Protein AF-0000000072542450 (afdb_homodimer)

Structure (mmCIF, N/CA/C/O backbone):
data_AF-0000000072542450-model_v1
#
loop_
_entity.id
_entity.type
_entity.pdbx_description
1 polymer 'Adenine phosphoribosyltransferase'
#
loop_
_atom_site.group_PDB
_atom_site.id
_atom_site.type_symbol
_atom_site.label_atom_id
_atom_site.label_alt_id
_atom_site.label_comp_id
_atom_site.label_asym_id
_atom_site.label_entity_id
_atom_site.label_seq_id
_atom_site.pdbx_PDB_ins_code
_atom_site.Cartn_x
_atom_site.Cartn_y
_atom_site.Cartn_z
_atom_site.occupancy
_atom_site.B_iso_or_equiv
_atom_site.auth_seq_id
_atom_site.auth_comp_id
_atom_site.auth_asym_id
_atom_site.auth_atom_id
_atom_site.pdbx_PDB_model_num
ATOM 1 N N . MET A 1 1 ? 11.531 -0.223 -26.828 1 50.19 1 MET A N 1
ATOM 2 C CA . MET A 1 1 ? 12.586 -1.05 -26.25 1 50.19 1 MET A CA 1
ATOM 3 C C . MET A 1 1 ? 12.102 -2.48 -26.031 1 50.19 1 MET A C 1
ATOM 5 O O . MET A 1 1 ? 10.922 -2.707 -25.75 1 50.19 1 MET A O 1
ATOM 9 N N . SER A 1 2 ? 12.852 -3.342 -26.266 1 63.62 2 SER A N 1
ATOM 10 C CA . SER A 1 2 ? 12.461 -4.742 -26.141 1 63.62 2 SER A CA 1
ATOM 11 C C . SER A 1 2 ? 12.062 -5.082 -24.703 1 63.62 2 SER A C 1
ATOM 13 O O . SER A 1 2 ? 12.523 -4.441 -23.766 1 63.62 2 SER A O 1
ATOM 15 N N . GLY A 1 3 ? 11.031 -5.805 -24.469 1 73.12 3 GLY A N 1
ATOM 16 C CA . GLY A 1 3 ? 10.578 -6.289 -23.172 1 73.12 3 GLY A CA 1
ATOM 17 C C . GLY A 1 3 ? 11.719 -6.668 -22.25 1 73.12 3 GLY A C 1
ATOM 18 O O . GLY A 1 3 ? 11.695 -6.344 -21.062 1 73.12 3 GLY A O 1
ATOM 19 N N . ASN A 1 4 ? 12.688 -7.035 -22.859 1 84.69 4 ASN A N 1
ATOM 20 C CA . ASN A 1 4 ? 13.844 -7.492 -22.094 1 84.69 4 ASN A CA 1
ATOM 21 C C . ASN A 1 4 ? 14.672 -6.324 -21.578 1 84.69 4 ASN A C 1
ATOM 23 O O . ASN A 1 4 ? 15.164 -6.355 -20.453 1 84.69 4 ASN A O 1
ATOM 27 N N . LYS A 1 5 ? 14.875 -5.309 -22.422 1 93 5 LYS A N 1
ATOM 28 C CA . LYS A 1 5 ? 15.648 -4.145 -22.016 1 93 5 LYS A CA 1
ATOM 29 C C . LYS A 1 5 ? 14.953 -3.404 -20.875 1 93 5 LYS A C 1
ATOM 31 O O . LYS A 1 5 ? 15.602 -2.953 -19.922 1 93 5 LYS A O 1
ATOM 36 N N . ARG A 1 6 ? 13.711 -3.316 -20.969 1 95.62 6 ARG A N 1
ATOM 37 C CA . ARG A 1 6 ? 12.914 -2.662 -19.922 1 95.62 6 ARG A CA 1
ATOM 38 C C . ARG A 1 6 ? 13.008 -3.42 -18.609 1 95.62 6 ARG A C 1
ATOM 40 O O . ARG A 1 6 ? 13.148 -2.811 -17.547 1 95.62 6 ARG A O 1
ATOM 47 N N . LEU A 1 7 ? 12.977 -4.672 -18.719 1 96.69 7 LEU A N 1
ATOM 48 C CA . LEU A 1 7 ? 13.07 -5.516 -17.531 1 96.69 7 LEU A CA 1
ATOM 49 C C . LEU A 1 7 ? 14.438 -5.367 -16.875 1 96.69 7 LEU A C 1
ATOM 51 O O . LEU A 1 7 ? 14.531 -5.316 -15.641 1 96.69 7 LEU A O 1
ATOM 55 N N . GLU A 1 8 ? 15.445 -5.273 -17.656 1 96.56 8 GLU A N 1
ATOM 56 C CA . GLU A 1 8 ? 16.797 -5.105 -17.141 1 96.56 8 GLU A CA 1
ATOM 57 C C . GLU A 1 8 ? 16.969 -3.76 -16.438 1 96.56 8 GLU A C 1
ATOM 59 O O . GLU A 1 8 ? 17.688 -3.656 -15.445 1 96.56 8 GLU A O 1
ATOM 64 N N . GLU A 1 9 ? 16.359 -2.803 -16.984 1 96.25 9 GLU A N 1
ATOM 65 C CA . GLU A 1 9 ? 16.391 -1.485 -16.359 1 96.25 9 GLU A CA 1
ATOM 66 C C . GLU A 1 9 ? 15.766 -1.528 -14.969 1 96.25 9 GLU A C 1
ATOM 68 O O . GLU A 1 9 ? 16.344 -1.003 -14.016 1 96.25 9 GLU A O 1
ATOM 73 N N . VAL A 1 10 ? 14.648 -2.191 -14.844 1 98.06 10 VAL A N 1
ATOM 74 C CA . VAL A 1 10 ? 13.984 -2.332 -13.555 1 98.06 10 VAL A CA 1
ATOM 75 C C . VAL A 1 10 ? 14.867 -3.141 -12.609 1 98.06 10 VAL A C 1
ATOM 77 O O . VAL A 1 10 ? 15.078 -2.746 -11.453 1 98.06 10 VAL A O 1
ATOM 80 N N . LYS A 1 11 ? 15.391 -4.215 -13.133 1 98.12 11 LYS A N 1
ATOM 81 C CA . LYS A 1 11 ? 16.234 -5.105 -12.336 1 98.12 11 LYS A CA 1
ATOM 82 C C . LYS A 1 11 ? 17.453 -4.363 -11.789 1 98.12 11 LYS A C 1
ATOM 84 O O . LYS A 1 11 ? 17.875 -4.613 -10.664 1 98.12 11 LYS A O 1
ATOM 89 N N . SER A 1 12 ? 17.969 -3.43 -12.57 1 98.12 12 SER A N 1
ATOM 90 C CA . SER A 1 12 ? 19.172 -2.707 -12.188 1 98.12 12 SER A CA 1
ATOM 91 C C . SER A 1 12 ? 18.922 -1.769 -11.016 1 98.12 12 SER A C 1
ATOM 93 O O . SER A 1 12 ? 19.844 -1.339 -10.336 1 98.12 12 SER A O 1
ATOM 95 N N . LEU A 1 13 ? 17.688 -1.447 -10.773 1 98.06 13 LEU A N 1
ATOM 96 C CA . LEU A 1 13 ? 17.328 -0.534 -9.695 1 98.06 13 LEU A CA 1
ATOM 97 C C . LEU A 1 13 ? 17.062 -1.297 -8.398 1 98.06 13 LEU A C 1
ATOM 99 O O . LEU A 1 13 ? 17.047 -0.706 -7.32 1 98.06 13 LEU A O 1
ATOM 103 N N . VAL A 1 14 ? 16.812 -2.6 -8.5 1 98.25 14 VAL A N 1
ATOM 104 C CA . VAL A 1 14 ? 16.578 -3.42 -7.316 1 98.25 14 VAL A CA 1
ATOM 105 C C . VAL A 1 14 ? 17.875 -3.611 -6.551 1 98.25 14 VAL A C 1
ATOM 107 O O . VAL A 1 14 ? 18.859 -4.125 -7.102 1 98.25 14 VAL A O 1
ATOM 110 N N . SER A 1 15 ? 17.922 -3.201 -5.328 1 97.69 15 SER A N 1
ATOM 111 C CA . SER A 1 15 ? 19.156 -3.34 -4.562 1 97.69 15 SER A CA 1
ATOM 112 C C . SER A 1 15 ? 19.141 -4.621 -3.734 1 97.69 15 SER A C 1
A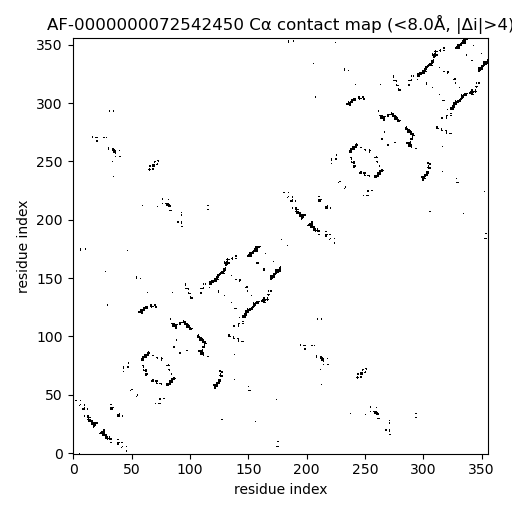TOM 114 O O . SER A 1 15 ? 18.078 -5.152 -3.408 1 97.69 15 SER A O 1
ATOM 116 N N . ALA A 1 16 ? 20.281 -5.098 -3.459 1 97.19 16 ALA A N 1
ATOM 117 C CA . ALA A 1 16 ? 20.453 -6.316 -2.676 1 97.19 16 ALA A CA 1
ATOM 118 C C . ALA A 1 16 ? 21.094 -6.016 -1.326 1 97.19 16 ALA A C 1
ATOM 120 O O . ALA A 1 16 ? 22.047 -5.223 -1.245 1 97.19 16 ALA A O 1
ATOM 121 N N . HIS A 1 17 ? 20.516 -6.57 -0.332 1 97.25 17 HIS A N 1
ATOM 122 C CA . HIS A 1 17 ? 21.016 -6.363 1.026 1 97.25 17 HIS A CA 1
ATOM 123 C C . HIS A 1 17 ? 21.219 -7.691 1.747 1 97.25 17 HIS A C 1
ATOM 125 O O . HIS A 1 17 ? 20.25 -8.375 2.078 1 97.25 17 HIS A O 1
ATOM 131 N N . PRO A 1 18 ? 22.406 -8.062 2.053 1 96.12 18 PRO A N 1
ATOM 132 C CA . PRO A 1 18 ? 22.656 -9.344 2.717 1 96.12 18 PRO A CA 1
ATOM 133 C C . PRO A 1 18 ? 22.188 -9.359 4.168 1 96.12 18 PRO A C 1
ATOM 135 O O . PRO A 1 18 ? 22.094 -8.305 4.801 1 96.12 18 PRO A O 1
ATOM 138 N N . ASP A 1 19 ? 21.859 -10.57 4.664 1 95.19 19 ASP A N 1
ATOM 139 C CA . ASP A 1 19 ? 21.562 -10.836 6.066 1 95.19 19 ASP A CA 1
ATOM 140 C C . ASP A 1 19 ? 20.375 -10.023 6.555 1 95.19 19 ASP A C 1
ATOM 142 O O . ASP A 1 19 ? 20.406 -9.469 7.656 1 95.19 19 ASP A O 1
ATOM 146 N N . PHE A 1 20 ? 19.375 -9.953 5.707 1 94.12 20 PHE A N 1
ATOM 147 C CA . PHE A 1 20 ? 18.125 -9.289 6.027 1 94.12 20 PHE A CA 1
ATOM 148 C C . PHE A 1 20 ? 16.938 -10.078 5.488 1 94.12 20 PHE A C 1
ATOM 150 O O . PHE A 1 20 ? 16.938 -10.508 4.332 1 94.12 20 PHE A O 1
ATOM 157 N N . PRO A 1 21 ? 15.977 -10.172 6.234 1 89.62 21 PRO A N 1
ATOM 158 C CA . PRO A 1 21 ? 15.789 -9.766 7.629 1 89.62 21 PRO A CA 1
ATOM 159 C C . PRO A 1 21 ? 16.547 -10.648 8.609 1 89.62 21 PRO A C 1
ATOM 161 O O . PRO A 1 21 ? 16.578 -10.367 9.812 1 89.62 21 PRO A O 1
ATOM 164 N N . LYS A 1 22 ? 17.094 -11.734 8.102 1 88.19 22 LYS A N 1
ATOM 165 C CA . LYS A 1 22 ? 17.891 -12.625 8.938 1 88.19 22 LYS A CA 1
ATOM 166 C C . LYS A 1 22 ? 19.203 -12.984 8.258 1 88.19 22 LYS A C 1
ATOM 168 O O . LYS A 1 22 ? 19.328 -12.844 7.035 1 88.19 22 LYS A O 1
ATOM 173 N N . LYS A 1 23 ? 20.109 -13.484 9.062 1 91.44 23 LYS A N 1
ATOM 174 C CA . LYS A 1 23 ? 21.422 -13.898 8.539 1 91.44 23 LYS A CA 1
ATOM 175 C C . LYS A 1 23 ? 21.266 -14.938 7.441 1 91.44 23 LYS A C 1
ATOM 177 O O . LYS A 1 23 ? 20.453 -15.867 7.562 1 91.44 23 LYS A O 1
ATOM 182 N N . GLY A 1 24 ? 21.984 -14.727 6.324 1 89.62 24 GLY A N 1
ATOM 183 C CA . GLY A 1 24 ? 21.984 -15.711 5.254 1 89.62 24 GLY A CA 1
ATOM 184 C C . GLY A 1 24 ? 21.047 -15.367 4.121 1 89.62 24 GLY A C 1
ATOM 185 O O . GLY A 1 24 ? 21.109 -15.953 3.041 1 89.62 24 GLY A O 1
ATOM 186 N N . VAL A 1 25 ? 20.125 -14.438 4.352 1 88.31 25 VAL A N 1
ATOM 187 C CA . VAL A 1 25 ? 19.156 -14.07 3.332 1 88.31 25 VAL A CA 1
ATOM 188 C C . VAL A 1 25 ? 19.641 -12.836 2.572 1 88.31 25 VAL A C 1
ATOM 190 O O . VAL A 1 25 ? 20.109 -11.875 3.178 1 88.31 25 VAL A O 1
ATOM 193 N N . LEU A 1 26 ? 19.641 -12.93 1.242 1 94.5 26 LEU A N 1
ATOM 194 C CA . LEU A 1 26 ? 19.906 -11.758 0.415 1 94.5 26 LEU A CA 1
ATOM 195 C C . LEU A 1 26 ? 18.609 -11.055 0.04 1 94.5 26 LEU A C 1
ATOM 197 O O . LEU A 1 26 ? 17.922 -11.469 -0.89 1 94.5 26 LEU A O 1
ATOM 201 N N . PHE A 1 27 ? 18.344 -9.984 0.708 1 95.44 27 PHE A N 1
ATOM 202 C CA . PHE A 1 27 ? 17.109 -9.242 0.546 1 95.44 27 PHE A CA 1
ATOM 203 C C . PHE A 1 27 ? 17.125 -8.414 -0.734 1 95.44 27 PHE A C 1
ATOM 205 O O . PHE A 1 27 ? 18.109 -7.723 -1.013 1 95.44 27 PHE A O 1
ATOM 212 N N . ARG A 1 28 ? 16.094 -8.547 -1.486 1 97.25 28 ARG A N 1
ATOM 213 C CA . ARG A 1 28 ? 15.922 -7.715 -2.676 1 97.25 28 ARG A CA 1
ATOM 214 C C . ARG A 1 28 ? 14.961 -6.559 -2.402 1 97.25 28 ARG A C 1
ATOM 216 O O . ARG A 1 28 ? 13.773 -6.773 -2.152 1 97.25 28 ARG A O 1
ATOM 223 N N . ASN A 1 29 ? 15.5 -5.445 -2.488 1 97.38 29 ASN A N 1
ATOM 224 C CA . ASN A 1 29 ? 14.766 -4.23 -2.148 1 97.38 29 ASN A CA 1
ATOM 225 C C . ASN A 1 29 ? 14.18 -3.564 -3.389 1 97.38 29 ASN A C 1
ATOM 227 O O . ASN A 1 29 ? 14.914 -3.084 -4.25 1 97.38 29 ASN A O 1
ATOM 231 N N . ILE A 1 30 ? 12.906 -3.416 -3.41 1 98 30 ILE A N 1
ATOM 232 C CA . ILE A 1 30 ? 12.203 -2.926 -4.59 1 98 30 ILE A CA 1
ATOM 233 C C . ILE A 1 30 ? 12.047 -1.409 -4.512 1 98 30 ILE A C 1
ATOM 235 O O . ILE A 1 30 ? 11.719 -0.759 -5.504 1 98 30 ILE A O 1
ATOM 239 N N . PHE A 1 31 ? 12.305 -0.746 -3.41 1 98.06 31 PHE A N 1
ATOM 240 C CA . PHE A 1 31 ? 11.914 0.634 -3.152 1 98.06 31 PHE A CA 1
ATOM 241 C C . PHE A 1 31 ? 12.703 1.596 -4.027 1 98.06 31 PHE A C 1
ATOM 243 O O . PHE A 1 31 ? 12.164 2.594 -4.512 1 98.06 31 PHE A O 1
ATOM 250 N N . PRO A 1 32 ? 13.977 1.261 -4.355 1 98.12 32 PRO A N 1
ATOM 251 C CA . PRO A 1 32 ? 14.672 2.156 -5.285 1 98.12 32 PRO A CA 1
ATOM 252 C C . PRO A 1 32 ? 13.953 2.27 -6.633 1 98.12 32 PRO A C 1
ATOM 254 O O . PRO A 1 32 ? 14 3.322 -7.27 1 98.12 32 PRO A O 1
ATOM 257 N N . VAL A 1 33 ? 13.281 1.264 -7.066 1 98.38 33 VAL A N 1
ATOM 258 C CA . VAL A 1 33 ? 12.516 1.302 -8.312 1 98.38 33 VAL A CA 1
ATOM 259 C C . VAL A 1 33 ? 11.406 2.342 -8.203 1 98.38 33 VAL A C 1
ATOM 261 O O . VAL A 1 33 ? 11.18 3.117 -9.133 1 98.38 33 VAL A O 1
ATOM 264 N N . LEU A 1 34 ? 10.727 2.408 -7.043 1 98.25 34 LEU A N 1
ATOM 265 C CA . LEU A 1 34 ? 9.594 3.309 -6.844 1 98.25 34 LEU A CA 1
ATOM 266 C C . LEU A 1 34 ? 10.07 4.754 -6.711 1 98.25 34 LEU A C 1
ATOM 268 O O . LEU A 1 34 ? 9.312 5.688 -6.988 1 98.25 34 LEU A O 1
ATOM 272 N N . ARG A 1 35 ? 11.328 4.902 -6.336 1 97.81 35 ARG A N 1
ATOM 273 C CA . ARG A 1 35 ? 11.891 6.242 -6.195 1 97.81 35 ARG A CA 1
ATOM 274 C C . ARG A 1 35 ? 12.266 6.824 -7.551 1 97.81 35 ARG A C 1
ATOM 276 O O . ARG A 1 35 ? 12.328 8.039 -7.719 1 97.81 35 ARG A O 1
ATOM 283 N N . ASP A 1 36 ? 12.539 5.91 -8.469 1 97.62 36 ASP A N 1
ATOM 284 C CA . ASP A 1 36 ? 12.922 6.301 -9.82 1 97.62 36 ASP A CA 1
ATOM 285 C C . ASP A 1 36 ? 11.695 6.465 -10.711 1 97.62 36 ASP A C 1
ATOM 287 O O . ASP A 1 36 ? 10.977 5.496 -10.969 1 97.62 36 ASP A O 1
ATOM 291 N N . VAL A 1 37 ? 11.516 7.66 -11.219 1 96.81 37 VAL A N 1
ATOM 292 C CA . VAL A 1 37 ? 10.312 7.996 -11.969 1 96.81 37 VAL A CA 1
ATOM 293 C C . VAL A 1 37 ? 10.18 7.066 -13.18 1 96.81 37 VAL A C 1
ATOM 295 O O . VAL A 1 37 ? 9.125 6.457 -13.383 1 96.81 37 VAL A O 1
ATOM 298 N N . HIS A 1 38 ? 11.18 6.93 -13.891 1 97.38 38 HIS A N 1
ATOM 299 C CA . HIS A 1 38 ? 11.148 6.117 -15.102 1 97.38 38 HIS A CA 1
ATOM 300 C C . HIS A 1 38 ? 11.047 4.633 -14.766 1 97.38 38 HIS A C 1
ATOM 302 O O . HIS A 1 38 ? 10.273 3.9 -15.383 1 97.38 38 HIS A O 1
ATOM 308 N N . GLY A 1 39 ? 11.844 4.172 -13.836 1 97.88 39 GLY A N 1
ATOM 309 C CA . GLY A 1 39 ? 11.805 2.781 -13.414 1 97.88 39 GLY A CA 1
ATOM 310 C C . GLY A 1 39 ? 10.438 2.35 -12.914 1 97.88 39 GLY A C 1
ATOM 311 O O . GLY A 1 39 ? 9.961 1.261 -13.242 1 97.88 39 GLY A O 1
ATOM 312 N N . PHE A 1 40 ? 9.867 3.24 -12.188 1 97.69 40 PHE A N 1
ATOM 313 C CA . PHE A 1 40 ? 8.547 2.957 -11.625 1 97.69 40 PHE A CA 1
ATOM 314 C C . PHE A 1 40 ? 7.504 2.83 -12.734 1 97.69 40 PHE A C 1
ATOM 316 O O . PHE A 1 40 ? 6.727 1.872 -12.75 1 97.69 40 PHE A O 1
ATOM 323 N N . LYS A 1 41 ? 7.504 3.748 -13.609 1 97.62 41 LYS A N 1
ATOM 324 C CA . LYS A 1 41 ? 6.59 3.703 -14.75 1 97.62 41 LYS A CA 1
ATOM 325 C C . LYS A 1 41 ? 6.805 2.439 -15.578 1 97.62 41 LYS A C 1
ATOM 327 O O . LYS A 1 41 ? 5.844 1.774 -15.961 1 97.62 41 LYS A O 1
ATOM 332 N N . THR A 1 42 ? 8.047 2.113 -15.812 1 98.19 42 THR A N 1
ATOM 333 C CA . THR A 1 42 ? 8.391 0.932 -16.594 1 98.19 42 THR A CA 1
ATOM 334 C C . THR A 1 42 ? 7.883 -0.336 -15.922 1 98.19 42 THR A C 1
ATOM 336 O O . THR A 1 42 ? 7.312 -1.212 -16.578 1 98.19 42 THR A O 1
ATOM 339 N N . LEU A 1 43 ? 8.062 -0.399 -14.656 1 98.06 43 LEU A N 1
ATOM 340 C CA . LEU A 1 43 ? 7.598 -1.553 -13.898 1 98.06 43 LEU A CA 1
ATOM 341 C C . LEU A 1 43 ? 6.086 -1.715 -14.023 1 98.06 43 LEU A C 1
ATOM 343 O O . LEU A 1 43 ? 5.598 -2.803 -14.344 1 98.06 43 LEU A O 1
ATOM 347 N N . CYS A 1 44 ? 5.344 -0.687 -13.812 1 97.81 44 CYS A N 1
ATOM 348 C CA . CYS A 1 44 ? 3.889 -0.726 -13.906 1 97.81 44 CYS A CA 1
ATOM 349 C C . CYS A 1 44 ? 3.447 -1.142 -15.305 1 97.81 44 CYS A C 1
ATOM 351 O O . CYS A 1 44 ? 2.533 -1.953 -15.461 1 97.81 44 CYS A O 1
ATOM 353 N N . ASP A 1 45 ? 4.117 -0.576 -16.297 1 97.81 45 ASP A N 1
ATOM 354 C CA . ASP A 1 45 ? 3.787 -0.913 -17.672 1 97.81 45 ASP A CA 1
ATOM 355 C C . ASP A 1 45 ? 3.982 -2.404 -17.938 1 97.81 45 ASP A C 1
ATOM 357 O O . ASP A 1 45 ? 3.139 -3.045 -18.578 1 97.81 45 ASP A O 1
ATOM 361 N N . LEU A 1 46 ? 5.059 -2.92 -17.469 1 98.25 46 LEU A N 1
ATOM 362 C CA . LEU A 1 46 ? 5.359 -4.332 -17.672 1 98.25 46 LEU A CA 1
ATOM 363 C C . LEU A 1 46 ? 4.305 -5.215 -17.016 1 98.25 46 LEU A C 1
ATOM 365 O O . LEU A 1 46 ? 3.889 -6.227 -17.594 1 98.25 46 LEU A O 1
ATOM 369 N N . ILE A 1 47 ? 3.855 -4.852 -15.828 1 98.44 47 ILE A N 1
ATOM 370 C CA . ILE A 1 47 ? 2.842 -5.621 -15.109 1 98.44 47 ILE A CA 1
ATOM 371 C C . ILE A 1 47 ? 1.525 -5.586 -15.883 1 98.44 47 ILE A C 1
ATOM 373 O O . ILE A 1 47 ? 0.916 -6.629 -16.125 1 98.44 47 ILE A O 1
ATOM 377 N N . VAL A 1 48 ? 1.144 -4.426 -16.297 1 98.31 48 VAL A N 1
ATOM 378 C CA . VAL A 1 48 ? -0.123 -4.242 -17 1 98.31 48 VAL A CA 1
ATOM 379 C C . VAL A 1 48 ? -0.102 -5.008 -18.328 1 98.31 48 VAL A C 1
ATOM 381 O O . VAL A 1 48 ? -1.073 -5.684 -18.672 1 98.31 48 VAL A O 1
ATOM 384 N N . GLU A 1 49 ? 0.997 -4.879 -19.031 1 98.25 49 GLU A N 1
ATOM 385 C CA . GLU A 1 49 ? 1.143 -5.594 -20.297 1 98.25 49 GLU A CA 1
ATOM 386 C C . GLU A 1 49 ? 1.006 -7.102 -20.109 1 98.25 49 GLU A C 1
ATOM 388 O O . GLU A 1 49 ? 0.32 -7.773 -20.875 1 98.25 49 GLU A O 1
ATOM 393 N N . HIS A 1 50 ? 1.606 -7.566 -19.078 1 98.19 50 HIS A N 1
ATOM 394 C CA . HIS A 1 50 ? 1.519 -8.992 -18.797 1 98.19 50 HIS A CA 1
ATOM 395 C C . HIS A 1 50 ? 0.08 -9.414 -18.5 1 98.19 50 HIS A C 1
ATOM 397 O O . HIS A 1 50 ? -0.413 -10.391 -19.062 1 98.19 50 HIS A O 1
ATOM 403 N N . ILE A 1 51 ? -0.574 -8.688 -17.672 1 98.44 51 ILE A N 1
ATOM 404 C CA . ILE A 1 51 ? -1.926 -9.031 -17.234 1 98.44 51 ILE A CA 1
ATOM 405 C C . ILE A 1 51 ? -2.873 -8.977 -18.438 1 98.44 51 ILE A C 1
ATOM 407 O O . ILE A 1 51 ? -3.682 -9.883 -18.641 1 98.44 51 ILE A O 1
ATOM 411 N N . LYS A 1 52 ? -2.766 -7.965 -19.219 1 98.38 52 LYS A N 1
ATOM 412 C CA . LYS A 1 52 ? -3.629 -7.82 -20.391 1 98.38 52 LYS A CA 1
ATOM 413 C C . LYS A 1 52 ? -3.445 -8.992 -21.359 1 98.38 52 LYS A C 1
ATOM 415 O O . LYS A 1 52 ? -4.398 -9.406 -22.016 1 98.38 52 LYS A O 1
ATOM 420 N N . SER A 1 53 ? -2.262 -9.523 -21.391 1 98.19 53 SER A N 1
ATOM 421 C CA . SER A 1 53 ? -1.957 -10.609 -22.328 1 98.19 53 SER A CA 1
ATOM 422 C C . SER A 1 53 ? -2.385 -11.961 -21.75 1 98.19 53 SER A C 1
ATOM 424 O O . SER A 1 53 ? -2.822 -12.844 -22.5 1 98.19 53 SER A O 1
ATOM 426 N N . THR A 1 54 ? -2.332 -12.125 -20.453 1 98.19 54 THR A N 1
ATOM 427 C CA . THR A 1 54 ? -2.479 -13.461 -19.875 1 98.19 54 THR A CA 1
ATOM 428 C C . THR A 1 54 ? -3.822 -13.594 -19.172 1 98.19 54 THR A C 1
ATOM 430 O O . THR A 1 54 ? -4.344 -14.703 -19.031 1 98.19 54 THR A O 1
ATOM 433 N N . SER A 1 55 ? -4.32 -12.484 -18.641 1 98 55 SER A N 1
ATOM 434 C CA . SER A 1 55 ? -5.566 -12.477 -17.875 1 98 55 SER A CA 1
ATOM 435 C C . SER A 1 55 ? -6.422 -11.266 -18.234 1 98 55 SER A C 1
ATOM 437 O O . SER A 1 55 ? -6.812 -10.492 -17.359 1 98 55 SER A O 1
ATOM 439 N N . PRO A 1 56 ? -6.82 -11.195 -19.469 1 97.31 56 PRO A N 1
ATOM 440 C CA . PRO A 1 56 ? -7.535 -10 -19.922 1 97.31 56 PRO A CA 1
ATOM 441 C C . PRO A 1 56 ? -8.914 -9.852 -19.281 1 97.31 56 PRO A C 1
ATOM 443 O O . PRO A 1 56 ? -9.484 -8.758 -19.266 1 97.31 56 PRO A O 1
ATOM 446 N N . ASP A 1 57 ? -9.406 -10.914 -18.719 1 98 57 ASP A N 1
ATOM 447 C CA . ASP A 1 57 ? -10.766 -10.891 -18.188 1 98 57 ASP A CA 1
ATOM 448 C C . ASP A 1 57 ? -10.773 -10.664 -16.688 1 98 57 ASP A C 1
ATOM 450 O O . ASP A 1 57 ? -11.805 -10.828 -16.031 1 98 57 ASP A O 1
ATOM 454 N N . VAL A 1 58 ? -9.641 -10.344 -16.141 1 98.75 58 VAL A N 1
ATOM 455 C CA . VAL A 1 58 ? -9.555 -10.109 -14.695 1 98.75 58 VAL A CA 1
ATOM 456 C C . VAL A 1 58 ? -10.547 -9.016 -14.289 1 98.75 58 VAL A C 1
ATOM 458 O O . VAL A 1 58 ? -10.711 -8.031 -15.008 1 98.75 58 VAL A O 1
ATOM 461 N N . GLU A 1 59 ? -11.164 -9.211 -13.109 1 98.81 59 GLU A N 1
ATOM 462 C CA . GLU A 1 59 ? -12.227 -8.297 -12.688 1 98.81 59 GLU A CA 1
ATOM 463 C C . GLU A 1 59 ? -11.852 -7.562 -11.406 1 98.81 59 GLU A C 1
ATOM 465 O O . GLU A 1 59 ? -12.461 -6.543 -11.07 1 98.81 59 GLU A O 1
ATOM 470 N N . LEU A 1 60 ? -10.906 -8.117 -10.688 1 98.81 60 LEU A N 1
ATOM 471 C CA . LEU A 1 60 ? -10.516 -7.547 -9.398 1 98.81 60 LEU A CA 1
ATOM 472 C C . LEU A 1 60 ? -9.062 -7.867 -9.078 1 98.81 60 LEU A C 1
ATOM 474 O O . LEU A 1 60 ? -8.609 -9 -9.281 1 98.81 60 LEU A O 1
ATOM 478 N N . ILE A 1 61 ? -8.344 -6.918 -8.648 1 98.94 61 ILE A N 1
ATOM 479 C CA . ILE A 1 61 ? -7 -7.133 -8.109 1 98.94 61 ILE A CA 1
ATOM 480 C C . ILE A 1 61 ? -7.074 -7.289 -6.594 1 98.94 61 ILE A C 1
ATOM 482 O O . ILE A 1 61 ? -7.707 -6.484 -5.91 1 98.94 61 ILE A O 1
ATOM 486 N N . VAL A 1 62 ? -6.523 -8.32 -6.09 1 98.88 62 VAL A N 1
ATOM 487 C CA . VAL A 1 62 ? -6.355 -8.508 -4.652 1 98.88 62 VAL A CA 1
ATOM 488 C C . VAL A 1 62 ? -4.879 -8.359 -4.281 1 98.88 62 VAL A C 1
ATOM 490 O O . VAL A 1 62 ? -4.016 -9 -4.879 1 98.88 62 VAL A O 1
ATOM 493 N N . GLY A 1 63 ? -4.602 -7.48 -3.357 1 98.75 63 GLY A N 1
ATOM 494 C CA . GLY A 1 63 ? -3.229 -7.23 -2.947 1 98.75 63 GLY A CA 1
ATOM 495 C C . GLY A 1 63 ? -2.961 -7.617 -1.504 1 98.75 63 GLY A C 1
ATOM 496 O O . GLY A 1 63 ? -3.809 -7.414 -0.633 1 98.75 63 GLY A O 1
ATOM 497 N N . LEU A 1 64 ? -1.777 -8.078 -1.246 1 97.94 64 LEU A N 1
ATOM 498 C CA . LEU A 1 64 ? -1.433 -8.555 0.089 1 97.94 64 LEU A CA 1
ATOM 499 C C . LEU A 1 64 ? -0.781 -7.449 0.911 1 97.94 64 LEU A C 1
ATOM 501 O O . LEU A 1 64 ? 0.067 -6.711 0.404 1 97.94 64 LEU A O 1
ATOM 505 N N . ASP A 1 65 ? -1.116 -7.355 2.176 1 96.75 65 ASP A N 1
ATOM 506 C CA . ASP A 1 65 ? -0.546 -6.449 3.17 1 96.75 65 ASP A CA 1
ATOM 507 C C . ASP A 1 65 ? 0.897 -6.828 3.492 1 96.75 65 ASP A C 1
ATOM 509 O O . ASP A 1 65 ? 1.169 -7.949 3.92 1 96.75 65 ASP A O 1
ATOM 513 N N . SER A 1 66 ? 1.818 -5.832 3.234 1 96.62 66 SER A N 1
ATOM 514 C CA . SER A 1 66 ? 1.561 -4.438 2.896 1 96.62 66 SER A CA 1
ATOM 515 C C . SER A 1 66 ? 2.104 -4.094 1.515 1 96.62 66 SER A C 1
ATOM 517 O O . SER A 1 66 ? 1.609 -3.174 0.858 1 96.62 66 SER A O 1
ATOM 519 N N . ARG A 1 67 ? 3.121 -4.965 1.082 1 97.94 67 ARG A N 1
ATOM 520 C CA . ARG A 1 67 ? 3.854 -4.48 -0.084 1 97.94 67 ARG A CA 1
ATOM 521 C C . ARG A 1 67 ? 3.084 -4.762 -1.37 1 97.94 67 ARG A C 1
ATOM 523 O O . ARG A 1 67 ? 3.365 -4.168 -2.412 1 97.94 67 ARG A O 1
ATOM 530 N N . GLY A 1 68 ? 2.105 -5.59 -1.254 1 98.31 68 GLY A N 1
ATOM 531 C CA . GLY A 1 68 ? 1.175 -5.711 -2.365 1 98.31 68 GLY A CA 1
ATOM 532 C C . GLY A 1 68 ? 0.418 -4.43 -2.652 1 98.31 68 GLY A C 1
ATOM 533 O O . GLY A 1 68 ? -0.11 -4.246 -3.752 1 98.31 68 GLY A O 1
ATOM 534 N N . PHE A 1 69 ? 0.343 -3.564 -1.63 1 98.62 69 PHE A N 1
ATOM 535 C CA . PHE A 1 69 ? -0.375 -2.303 -1.762 1 98.62 69 PHE A CA 1
ATOM 536 C C . PHE A 1 69 ? 0.408 -1.322 -2.627 1 98.62 69 PHE A C 1
ATOM 538 O O . PHE A 1 69 ? -0.147 -0.335 -3.113 1 98.62 69 PHE A O 1
ATOM 545 N N . LEU A 1 70 ? 1.657 -1.614 -2.82 1 98.44 70 LEU A N 1
ATOM 546 C CA . LEU A 1 70 ? 2.502 -0.724 -3.607 1 98.44 70 LEU A CA 1
ATOM 547 C C . LEU A 1 70 ? 2.117 -0.771 -5.082 1 98.44 70 LEU A C 1
ATOM 549 O O . LEU A 1 70 ? 2.33 0.198 -5.816 1 98.44 70 LEU A O 1
ATOM 553 N N . PHE A 1 71 ? 1.488 -1.943 -5.465 1 97.56 71 PHE A N 1
ATOM 554 C CA . PHE A 1 71 ? 1.251 -2.188 -6.883 1 97.56 71 PHE A CA 1
ATOM 555 C C . PHE A 1 71 ? -0.226 -2.453 -7.148 1 97.56 71 PHE A C 1
ATOM 557 O O . PHE A 1 71 ? -0.76 -2.051 -8.18 1 97.56 71 PHE A O 1
ATOM 564 N N . GLY A 1 72 ? -0.862 -3.037 -6.23 1 98.38 72 GLY A N 1
ATOM 565 C CA . GLY A 1 72 ? -2.232 -3.486 -6.418 1 98.38 72 GLY A CA 1
ATOM 566 C C . GLY A 1 72 ? -3.168 -2.381 -6.867 1 98.38 72 GLY A C 1
ATOM 567 O O . GLY A 1 72 ? -3.773 -2.469 -7.938 1 98.38 72 GLY A O 1
ATOM 568 N N . PRO A 1 73 ? -3.188 -1.334 -6.105 1 98.44 73 PRO A N 1
ATOM 569 C CA . PRO A 1 73 ? -4.109 -0.249 -6.449 1 98.44 73 PRO A CA 1
ATOM 570 C C . PRO A 1 73 ? -3.779 0.4 -7.793 1 98.44 73 PRO A C 1
ATOM 572 O O . PRO A 1 73 ? -4.68 0.658 -8.594 1 98.44 73 PRO A O 1
ATOM 575 N N . ILE A 1 74 ? -2.539 0.638 -8.109 1 97.75 74 ILE A N 1
ATOM 576 C CA . ILE A 1 74 ? -2.154 1.301 -9.352 1 97.75 74 ILE A CA 1
ATOM 577 C C . ILE A 1 74 ? -2.516 0.416 -10.539 1 97.75 74 ILE A C 1
ATOM 579 O O . ILE A 1 74 ? -3.09 0.891 -11.523 1 97.75 74 ILE A O 1
ATOM 583 N N . ILE A 1 75 ? -2.244 -0.868 -10.406 1 98.31 75 ILE A N 1
ATOM 584 C CA . ILE A 1 75 ? -2.539 -1.796 -11.492 1 98.31 75 ILE A CA 1
ATOM 585 C C . ILE A 1 75 ? -4.051 -1.881 -11.703 1 98.31 75 ILE A C 1
ATOM 587 O O . ILE A 1 75 ? -4.523 -1.894 -12.844 1 98.31 75 ILE A O 1
ATOM 591 N N . ALA A 1 76 ? -4.801 -1.935 -10.602 1 98.56 76 ALA A N 1
ATOM 592 C CA . ALA A 1 76 ? -6.258 -1.946 -10.688 1 98.56 76 ALA A CA 1
ATOM 593 C C . ALA A 1 76 ? -6.77 -0.736 -11.469 1 98.56 76 ALA A C 1
ATOM 595 O O . ALA A 1 76 ? -7.598 -0.875 -12.367 1 98.56 76 ALA A O 1
ATOM 596 N N . GLN A 1 77 ? -6.215 0.394 -11.164 1 96.94 77 GLN A N 1
ATOM 597 C CA . GLN A 1 77 ? -6.637 1.631 -11.82 1 96.94 77 GLN A CA 1
ATOM 598 C C . GLN A 1 77 ? -6.273 1.625 -13.297 1 96.94 77 GLN A C 1
ATOM 600 O O . GLN A 1 77 ? -7.082 2.018 -14.141 1 96.94 77 GLN A O 1
ATOM 605 N N . LEU A 1 78 ? -5.105 1.196 -13.609 1 96.81 78 LEU A N 1
ATOM 606 C CA . LEU A 1 78 ? -4.629 1.193 -14.984 1 96.81 78 LEU A CA 1
ATOM 607 C C . LEU A 1 78 ? -5.434 0.218 -15.836 1 96.81 78 LEU A C 1
ATOM 609 O O . LEU A 1 78 ? -5.602 0.431 -17.047 1 96.81 78 LEU A O 1
ATOM 613 N N . LEU A 1 79 ? -5.98 -0.806 -15.156 1 98 79 LEU A N 1
ATOM 614 C CA . LEU A 1 79 ? -6.777 -1.808 -15.852 1 98 79 LEU A CA 1
ATOM 615 C C . LEU A 1 79 ? -8.258 -1.433 -15.844 1 98 79 LEU A C 1
ATOM 617 O O . LEU A 1 79 ? -9.07 -2.072 -16.516 1 98 79 LEU A O 1
ATOM 621 N N . GLY A 1 80 ? -8.578 -0.4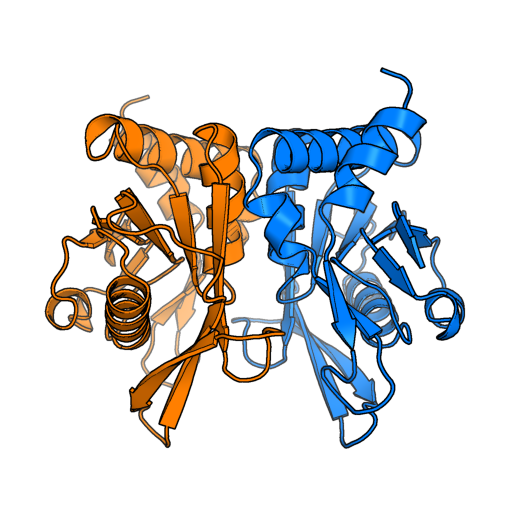4 -15.023 1 97.31 80 GLY A N 1
ATOM 622 C CA . GLY A 1 80 ? -9.969 -0.022 -14.93 1 97.31 80 GLY A CA 1
ATOM 623 C C . GLY A 1 80 ? -10.836 -0.993 -14.141 1 97.31 80 GLY A C 1
ATOM 624 O O . GLY A 1 80 ? -11.992 -1.232 -14.5 1 97.31 80 GLY A O 1
ATOM 625 N N . ILE A 1 81 ? -10.312 -1.613 -13.156 1 98.44 81 ILE A N 1
ATOM 626 C CA . ILE A 1 81 ? -11.062 -2.543 -12.32 1 98.44 81 ILE A CA 1
ATOM 627 C C . ILE A 1 81 ? -10.82 -2.215 -10.844 1 98.44 81 ILE A C 1
ATOM 629 O O . ILE A 1 81 ? -10.078 -1.285 -10.523 1 98.44 81 ILE A O 1
ATOM 633 N N . GLY A 1 82 ? -11.453 -2.947 -9.883 1 98.31 82 GLY A N 1
ATOM 634 C CA . GLY A 1 82 ? -11.391 -2.643 -8.461 1 98.31 82 GLY A CA 1
ATOM 635 C C . GLY A 1 82 ? -10.219 -3.309 -7.766 1 98.31 82 GLY A C 1
ATOM 636 O O . GLY A 1 82 ? -9.516 -4.125 -8.367 1 98.31 82 GLY A O 1
ATOM 637 N N . PHE A 1 83 ? -10.047 -2.902 -6.586 1 98.75 83 PHE A N 1
ATOM 638 C CA . PHE A 1 83 ? -8.992 -3.43 -5.727 1 98.75 83 PHE A CA 1
ATOM 639 C C . PHE A 1 83 ? -9.555 -3.842 -4.371 1 98.75 83 PHE A C 1
ATOM 641 O O . PHE A 1 83 ? -10.43 -3.166 -3.826 1 98.75 83 PHE A O 1
ATOM 648 N N . ALA A 1 84 ? -9.094 -4.969 -3.861 1 98.75 84 ALA A N 1
ATOM 649 C CA . ALA A 1 84 ? -9.414 -5.406 -2.506 1 98.75 84 ALA A CA 1
ATOM 650 C C . ALA A 1 84 ? -8.172 -5.895 -1.774 1 98.75 84 ALA A C 1
ATOM 652 O O . ALA A 1 84 ? -7.324 -6.578 -2.359 1 98.75 84 ALA A O 1
ATOM 653 N N . PRO A 1 85 ? -8.078 -5.566 -0.54 1 98.75 85 PRO A N 1
ATOM 654 C CA . PRO A 1 85 ? -6.902 -5.977 0.226 1 98.75 85 PRO A CA 1
ATOM 655 C C . PRO A 1 85 ? -7.113 -7.281 0.987 1 98.75 85 PRO A C 1
ATOM 657 O O . PRO A 1 85 ? -8.234 -7.582 1.407 1 98.75 85 PRO A O 1
ATOM 660 N N . VAL A 1 86 ? -6.086 -8.039 1.069 1 98.5 86 VAL A N 1
ATOM 661 C CA . VAL A 1 86 ? -5.891 -9.023 2.121 1 98.5 86 VAL A CA 1
ATOM 662 C C . VAL A 1 86 ? -4.996 -8.453 3.215 1 98.5 86 VAL A C 1
ATOM 664 O O . VAL A 1 86 ? -3.914 -7.93 2.932 1 98.5 86 VAL A O 1
ATOM 667 N N . ARG A 1 87 ? -5.504 -8.484 4.414 1 98.19 87 ARG A N 1
ATOM 668 C CA . ARG A 1 87 ? -4.719 -7.875 5.484 1 98.19 87 ARG A CA 1
ATOM 669 C C . ARG A 1 87 ? -4.535 -8.844 6.648 1 98.19 87 ARG A C 1
ATOM 671 O O . ARG A 1 87 ? -5.211 -9.875 6.719 1 98.19 87 ARG A O 1
ATOM 678 N N . LYS A 1 88 ? -3.598 -8.477 7.488 1 95.62 88 LYS A N 1
ATOM 679 C CA . LYS A 1 88 ? -3.387 -9.266 8.703 1 95.62 88 LYS A CA 1
ATOM 680 C C . LYS A 1 88 ? -4.617 -9.219 9.602 1 95.62 88 LYS A C 1
ATOM 682 O O . LYS A 1 88 ? -5.422 -8.289 9.523 1 95.62 88 LYS A O 1
ATOM 687 N N . SER A 1 89 ? -4.652 -10.234 10.422 1 94.81 89 SER A N 1
ATOM 688 C CA . SER A 1 89 ? -5.809 -10.367 11.297 1 94.81 89 SER A CA 1
ATOM 689 C C . SER A 1 89 ? -5.988 -9.133 12.172 1 94.81 89 SER A C 1
ATOM 691 O O . SER A 1 89 ? -5.012 -8.586 12.688 1 94.81 89 SER A O 1
ATOM 693 N N . GLY A 1 90 ? -7.258 -8.703 12.25 1 94.56 90 GLY A N 1
ATOM 694 C CA . GLY A 1 90 ? -7.594 -7.605 13.148 1 94.56 90 GLY A CA 1
ATOM 695 C C . GLY A 1 90 ? -7.488 -6.246 12.484 1 94.56 90 GLY A C 1
ATOM 696 O O . GLY A 1 90 ? -7.77 -5.223 13.117 1 94.56 90 GLY A O 1
ATOM 697 N N . LYS A 1 91 ? -7.18 -6.223 11.195 1 96.06 91 LYS A N 1
ATOM 698 C CA . LYS A 1 91 ? -6.957 -4.945 10.523 1 96.06 91 LYS A CA 1
ATOM 699 C C . LYS A 1 91 ? -8.133 -4.586 9.617 1 96.06 91 LYS A C 1
ATOM 701 O O . LYS A 1 91 ? -8.141 -3.52 9 1 96.06 91 LYS A O 1
ATOM 706 N N . LEU A 1 92 ? -9.102 -5.418 9.539 1 97.56 92 LEU A N 1
ATOM 707 C CA . LEU A 1 92 ? -10.289 -5.168 8.727 1 97.56 92 LEU A CA 1
ATOM 708 C C . LEU A 1 92 ? -11.555 -5.188 9.586 1 97.56 92 LEU A C 1
ATOM 710 O O . LEU A 1 92 ? -11.703 -6.043 10.461 1 97.56 92 LEU A O 1
ATOM 714 N N . PRO A 1 93 ? -12.398 -4.238 9.297 1 96.06 93 PRO A N 1
ATOM 715 C CA . PRO A 1 93 ? -13.664 -4.191 10.039 1 96.06 93 PRO A CA 1
ATOM 716 C C . PRO A 1 93 ? -14.727 -5.121 9.445 1 96.06 93 PRO A C 1
ATOM 718 O O . PRO A 1 93 ? -14.531 -5.676 8.359 1 96.06 93 PRO A O 1
ATOM 721 N N . GLY A 1 94 ? -15.789 -5.289 10.18 1 94.94 94 GLY A N 1
ATOM 722 C CA . GLY A 1 94 ? -16.922 -6.02 9.648 1 94.94 94 GLY A CA 1
ATOM 723 C C . GLY A 1 94 ? -16.703 -7.52 9.602 1 94.94 94 GLY A C 1
ATOM 724 O O . GLY A 1 94 ? -15.953 -8.07 10.414 1 94.94 94 GLY A O 1
ATOM 725 N N . GLU A 1 95 ? -17.406 -8.156 8.711 1 96.75 95 GLU A N 1
ATOM 726 C CA . GLU A 1 95 ? -17.297 -9.602 8.555 1 96.75 95 GLU A CA 1
ATOM 727 C C . GLU A 1 95 ? -16.141 -9.969 7.613 1 96.75 95 GLU A C 1
ATOM 729 O O . GLU A 1 95 ? -16.047 -9.43 6.512 1 96.75 95 GLU A O 1
ATOM 734 N N . THR A 1 96 ? -15.344 -10.883 8.086 1 98.06 96 THR A N 1
ATOM 735 C CA . THR A 1 96 ? -14.18 -11.273 7.301 1 98.06 96 THR A CA 1
ATOM 736 C C . THR A 1 96 ? -14.078 -12.797 7.215 1 98.06 96 THR A C 1
ATOM 738 O O . THR A 1 96 ? -14.641 -13.508 8.047 1 98.06 96 THR A O 1
ATOM 741 N N . TYR A 1 97 ? -13.555 -13.289 6.121 1 98.5 97 TYR A N 1
ATOM 742 C CA . TYR A 1 97 ? -12.977 -14.625 6.102 1 98.5 97 TYR A CA 1
ATOM 743 C C . TYR A 1 97 ? -11.555 -14.617 6.641 1 98.5 97 TYR A C 1
ATOM 745 O O . TYR A 1 97 ? -10.836 -13.625 6.496 1 98.5 97 TYR A O 1
ATOM 753 N N . LYS A 1 98 ? -11.203 -15.711 7.227 1 97.88 98 LYS A N 1
ATOM 754 C CA . LYS A 1 98 ? -9.883 -15.797 7.855 1 97.88 98 LYS A CA 1
ATOM 755 C C . LYS A 1 98 ? -9.188 -17.094 7.492 1 97.88 98 LYS A C 1
ATOM 757 O O . LYS A 1 98 ? -9.82 -18.156 7.449 1 97.88 98 LYS A O 1
ATOM 762 N N . VAL A 1 99 ? -7.914 -17.016 7.188 1 96.88 99 VAL A N 1
ATOM 763 C CA . VAL A 1 99 ? -7.055 -18.172 6.949 1 96.88 99 VAL A CA 1
ATOM 764 C C . VAL A 1 99 ? -5.762 -18.031 7.75 1 96.88 99 VAL A C 1
ATOM 766 O O . VAL A 1 99 ? -5.129 -16.969 7.738 1 96.88 99 VAL A O 1
ATOM 769 N N . SER A 1 100 ? -5.426 -19.109 8.414 1 93.31 100 SER A N 1
ATOM 770 C CA . SER A 1 100 ? -4.203 -19.109 9.211 1 93.31 100 SER A CA 1
ATOM 771 C C . SER A 1 100 ? -3.082 -19.859 8.5 1 93.31 100 SER A C 1
ATOM 773 O O . SER A 1 100 ? -3.338 -20.734 7.684 1 93.31 100 SER A O 1
ATOM 775 N N . TYR A 1 101 ? -1.889 -19.406 8.711 1 86.69 101 TYR A N 1
ATOM 776 C CA . TYR A 1 101 ? -0.72 -20.062 8.133 1 86.69 101 TYR A CA 1
ATOM 777 C C . TYR A 1 101 ? 0.456 -20.031 9.102 1 86.69 101 TYR A C 1
ATOM 779 O O . TYR A 1 101 ? 0.543 -19.141 9.953 1 86.69 101 TYR A O 1
ATOM 787 N N . LYS A 1 102 ? 1.256 -21.078 9.016 1 79.75 102 LYS A N 1
ATOM 788 C CA . LYS A 1 102 ? 2.359 -21.266 9.953 1 79.75 102 LYS A CA 1
ATOM 789 C C . LYS A 1 102 ? 3.584 -20.453 9.531 1 79.75 102 LYS A C 1
ATOM 791 O O . LYS A 1 102 ? 3.891 -20.359 8.336 1 79.75 102 LYS A O 1
ATOM 796 N N . LEU A 1 103 ? 4.133 -19.703 10.43 1 74.31 103 LEU A N 1
ATOM 797 C CA . LEU A 1 103 ? 5.438 -19.078 10.297 1 74.31 103 LEU A CA 1
ATOM 798 C C . LEU A 1 103 ? 6.527 -19.922 10.93 1 74.31 103 LEU A C 1
ATOM 800 O O . LEU A 1 103 ? 6.258 -21.031 11.406 1 74.31 103 LEU A O 1
ATOM 804 N N . GLU A 1 104 ? 7.812 -19.5 10.656 1 67.19 104 GLU A N 1
ATOM 805 C CA . GLU A 1 104 ? 8.891 -20.203 11.328 1 67.19 104 GLU A CA 1
ATOM 806 C C . GLU A 1 104 ? 8.609 -20.359 12.82 1 67.19 104 GLU A C 1
ATOM 808 O O . GLU A 1 104 ? 8.812 -21.422 13.391 1 67.19 104 GLU A O 1
ATOM 813 N N . TYR A 1 105 ? 8.102 -19.109 13.367 1 70.88 105 TYR A N 1
ATOM 814 C CA . TYR A 1 105 ? 7.688 -19.125 14.766 1 70.88 105 TYR A CA 1
ATOM 815 C C . TYR A 1 105 ? 6.262 -18.609 14.914 1 70.88 105 TYR A C 1
ATOM 817 O O . TYR A 1 105 ? 5.98 -17.453 14.602 1 70.88 105 TYR A O 1
ATOM 825 N N . GLY A 1 106 ? 5.328 -19.453 15.297 1 81.62 106 GLY A N 1
ATOM 826 C CA . GLY A 1 106 ? 3.961 -19.047 15.578 1 81.62 106 GLY A CA 1
ATOM 827 C C . GLY A 1 106 ? 3.055 -19.125 14.359 1 81.62 106 GLY A C 1
ATOM 828 O O . GLY A 1 106 ? 3.326 -19.875 13.422 1 81.62 106 GLY A O 1
ATOM 829 N N . GLU A 1 107 ? 1.903 -18.562 14.562 1 86.12 107 GLU A N 1
ATOM 830 C CA . GLU A 1 107 ? 0.892 -18.562 13.516 1 86.12 107 GLU A CA 1
ATOM 831 C C . GLU A 1 107 ? 0.389 -17.156 13.234 1 86.12 107 GLU A C 1
ATOM 833 O O . GLU A 1 107 ? 0.427 -16.297 14.109 1 86.12 107 GLU A O 1
ATOM 838 N N . ASP A 1 108 ? 0.286 -16.875 12.055 1 88.62 108 ASP A N 1
ATOM 839 C CA . ASP A 1 108 ? -0.353 -15.633 11.648 1 88.62 108 ASP A CA 1
ATOM 840 C C . ASP A 1 108 ? -1.582 -15.898 10.781 1 88.62 108 ASP A C 1
ATOM 842 O O . ASP A 1 108 ? -1.837 -17.047 10.398 1 88.62 108 ASP A O 1
ATOM 846 N N . SER A 1 109 ? -2.453 -14.891 10.648 1 95.56 109 SER A N 1
ATOM 847 C CA . SER A 1 109 ? -3.656 -15.078 9.844 1 95.56 109 SER A CA 1
ATOM 848 C C . SER A 1 109 ? -3.9 -13.883 8.922 1 95.56 109 SER A C 1
ATOM 850 O O . SER A 1 109 ? -3.561 -12.75 9.266 1 95.56 109 SER A O 1
ATOM 852 N N . PHE A 1 110 ? -4.367 -14.219 7.789 1 97.75 110 PHE A N 1
ATOM 853 C CA . PHE A 1 110 ? -4.855 -13.219 6.848 1 97.75 110 PHE A CA 1
ATOM 854 C C . PHE A 1 110 ? -6.379 -13.148 6.867 1 97.75 110 PHE A C 1
ATOM 856 O O . PHE A 1 110 ? -7.047 -14.141 7.16 1 97.75 110 PHE A O 1
ATOM 863 N N . GLU A 1 111 ? -6.867 -12 6.602 1 98.62 111 GLU A N 1
ATOM 864 C CA . GLU A 1 111 ? -8.305 -11.781 6.504 1 98.62 111 GLU A CA 1
ATOM 865 C C . GLU A 1 111 ? -8.664 -11.008 5.238 1 98.62 111 GLU A C 1
ATOM 867 O O . GLU A 1 111 ? -7.848 -10.242 4.719 1 98.62 111 GLU A O 1
ATOM 872 N N . ILE A 1 112 ? -9.875 -11.25 4.766 1 98.62 112 ILE A N 1
ATOM 873 C CA . ILE A 1 112 ? -10.477 -10.492 3.672 1 98.62 112 ILE A CA 1
ATOM 874 C C . ILE A 1 112 ? -11.945 -10.211 3.984 1 98.62 112 ILE A C 1
ATOM 876 O O . ILE A 1 112 ? -12.625 -11.039 4.598 1 98.62 112 ILE A O 1
ATOM 880 N N . GLU A 1 113 ? -12.383 -9 3.658 1 98.12 113 GLU A N 1
ATOM 881 C CA . GLU A 1 113 ? -13.781 -8.664 3.893 1 98.12 113 GLU A CA 1
ATOM 882 C C . GLU A 1 113 ? -14.711 -9.547 3.059 1 98.12 113 GLU A C 1
ATOM 884 O O . GLU A 1 113 ? -14.5 -9.711 1.855 1 98.12 113 GLU A O 1
ATOM 889 N N . LYS A 1 114 ? -15.758 -10.031 3.633 1 97.56 114 LYS A N 1
ATOM 890 C CA . LYS A 1 114 ? -16.672 -10.93 2.941 1 97.56 114 LYS A CA 1
ATOM 891 C C . LYS A 1 114 ? -17.328 -10.242 1.754 1 97.56 114 LYS A C 1
ATOM 893 O O . LYS A 1 114 ? -17.688 -10.891 0.769 1 97.56 114 LYS A O 1
ATOM 898 N N . SER A 1 115 ? -17.438 -8.953 1.822 1 95.44 115 SER A N 1
ATOM 899 C CA . SER A 1 115 ? -18.141 -8.195 0.789 1 95.44 115 SER A CA 1
ATOM 900 C C . SER A 1 115 ? -17.203 -7.844 -0.365 1 95.44 115 SER A C 1
ATOM 902 O O . SER A 1 115 ? -17.625 -7.281 -1.372 1 95.44 115 SER A O 1
ATOM 904 N N . SER A 1 116 ? -15.984 -8.273 -0.29 1 97 116 SER A N 1
ATOM 905 C CA . SER A 1 116 ? -14.984 -7.762 -1.222 1 97 116 SER A CA 1
ATOM 906 C C . SER A 1 116 ? -15.016 -8.531 -2.539 1 97 116 SER A C 1
ATOM 908 O O . SER A 1 116 ? -14.555 -8.023 -3.564 1 97 116 SER A O 1
ATOM 910 N N . ILE A 1 117 ? -15.461 -9.781 -2.471 1 98.06 117 ILE A N 1
ATOM 911 C CA . ILE A 1 117 ? -15.367 -10.641 -3.645 1 98.06 117 ILE A CA 1
ATOM 912 C C . ILE A 1 117 ? -16.734 -11.234 -3.953 1 98.06 117 ILE A C 1
ATOM 914 O O . ILE A 1 117 ? -17.438 -11.719 -3.053 1 98.06 117 ILE A O 1
ATOM 918 N N . LYS A 1 118 ? -17.094 -11.109 -5.199 1 97.81 118 LYS A N 1
ATOM 919 C CA . LYS A 1 118 ? -18.312 -11.773 -5.668 1 97.81 118 LYS A CA 1
ATOM 920 C C . LYS A 1 118 ? -18.031 -13.227 -6.051 1 97.81 118 LYS A C 1
ATOM 922 O O . LYS A 1 118 ? -16.906 -13.57 -6.41 1 97.81 118 LYS A O 1
ATOM 927 N N . GLN A 1 119 ? -19.062 -14.023 -6.012 1 98.44 119 GLN A N 1
ATOM 928 C CA . GLN A 1 119 ? -18.938 -15.422 -6.395 1 98.44 119 GLN A CA 1
ATOM 929 C C . GLN A 1 119 ? -18.391 -15.555 -7.816 1 98.44 119 GLN A C 1
ATOM 931 O O . GLN A 1 119 ? -18.906 -14.93 -8.742 1 98.44 119 GLN A O 1
ATOM 936 N N . ASP A 1 120 ? -17.344 -16.312 -7.977 1 98.56 120 ASP A N 1
ATOM 937 C CA . ASP A 1 120 ? -16.734 -16.688 -9.242 1 98.56 120 ASP A CA 1
ATOM 938 C C . ASP A 1 120 ? -16.047 -15.484 -9.898 1 98.56 120 ASP A C 1
ATOM 940 O O . ASP A 1 120 ? -15.688 -15.539 -11.078 1 98.56 120 ASP A O 1
ATOM 944 N N . GLN A 1 121 ? -15.992 -14.367 -9.117 1 98.75 121 GLN A N 1
ATOM 945 C CA . GLN A 1 121 ? -15.289 -13.203 -9.648 1 98.75 121 GLN A CA 1
ATOM 946 C C . GLN A 1 121 ? -13.859 -13.562 -10.039 1 98.75 121 GLN A C 1
ATOM 948 O O . GLN A 1 121 ? -13.164 -14.266 -9.297 1 98.75 121 GLN A O 1
ATOM 953 N N . LYS A 1 122 ? -13.406 -13.141 -11.203 1 98.88 122 LYS A N 1
ATOM 954 C CA . LYS A 1 122 ? -12.07 -13.422 -11.711 1 98.88 122 LYS A CA 1
ATOM 955 C C . LYS A 1 122 ? -11.031 -12.5 -11.07 1 98.88 122 LYS A C 1
ATOM 957 O O . LYS A 1 122 ? -11.07 -11.281 -11.258 1 98.88 122 LYS A O 1
ATOM 962 N N . ILE A 1 123 ? -10.055 -13.156 -10.43 1 98.75 123 ILE A N 1
ATOM 963 C CA . ILE A 1 123 ? -9.188 -12.414 -9.508 1 98.75 123 ILE A CA 1
ATOM 964 C C . ILE A 1 123 ? -7.73 -12.602 -9.914 1 98.75 123 ILE A C 1
ATOM 966 O O . ILE A 1 123 ? -7.324 -13.695 -10.312 1 98.75 123 ILE A O 1
ATOM 970 N N . LEU A 1 124 ? -7.008 -11.578 -9.852 1 98.94 124 LEU A N 1
ATOM 971 C CA . LEU A 1 124 ? -5.551 -11.633 -9.828 1 98.94 124 LEU A CA 1
ATOM 972 C C . LEU A 1 124 ? -5.012 -11.203 -8.469 1 98.94 124 LEU A C 1
ATOM 974 O O . LEU A 1 124 ? -5.387 -10.148 -7.953 1 98.94 124 LEU A O 1
ATOM 978 N N . ILE A 1 125 ? -4.16 -12.039 -7.832 1 98.88 125 ILE A N 1
ATOM 979 C CA . ILE A 1 125 ? -3.525 -11.727 -6.559 1 98.88 125 ILE A CA 1
ATOM 980 C C . ILE A 1 125 ? -2.125 -11.172 -6.801 1 98.88 125 ILE A C 1
ATOM 982 O O . ILE A 1 125 ? -1.353 -11.734 -7.578 1 98.88 125 ILE A O 1
ATOM 986 N N . ILE A 1 126 ? -1.816 -10.07 -6.125 1 98.81 126 ILE A N 1
ATOM 987 C CA . ILE A 1 126 ? -0.533 -9.438 -6.402 1 98.81 126 ILE A CA 1
ATOM 988 C C . ILE A 1 126 ? 0.227 -9.219 -5.098 1 98.81 126 ILE A C 1
ATOM 990 O O . ILE A 1 126 ? -0.367 -8.852 -4.082 1 98.81 126 ILE A O 1
ATOM 994 N N . ASP A 1 127 ? 1.493 -9.414 -5.09 1 98.19 127 ASP A N 1
ATOM 995 C CA . ASP A 1 127 ? 2.451 -9.07 -4.043 1 98.19 127 ASP A CA 1
ATOM 996 C C . ASP A 1 127 ? 3.795 -8.664 -4.641 1 98.19 127 ASP A C 1
ATOM 998 O O . ASP A 1 127 ? 3.988 -8.734 -5.859 1 98.19 127 ASP A O 1
ATOM 1002 N N . ASP A 1 128 ? 4.68 -8.141 -3.791 1 97.88 128 ASP A N 1
ATOM 1003 C CA . ASP A 1 128 ? 5.961 -7.68 -4.316 1 97.88 128 ASP A CA 1
ATOM 1004 C C . ASP A 1 128 ? 6.922 -8.844 -4.523 1 97.88 128 ASP A C 1
ATOM 1006 O O . ASP A 1 128 ? 7.727 -8.836 -5.457 1 97.88 128 ASP A O 1
ATOM 1010 N N . LEU A 1 129 ? 6.816 -9.828 -3.586 1 97.38 129 LEU A N 1
ATOM 1011 C CA . LEU A 1 129 ? 7.852 -10.859 -3.576 1 97.38 129 LEU A CA 1
ATOM 1012 C C . LEU A 1 129 ? 7.301 -12.18 -3.045 1 97.38 129 LEU A C 1
ATOM 1014 O O . LEU A 1 129 ? 6.52 -12.188 -2.092 1 97.38 129 LEU A O 1
ATOM 1018 N N . ILE A 1 130 ? 7.75 -13.297 -3.666 1 95.75 130 ILE A N 1
ATOM 1019 C CA . ILE A 1 130 ? 7.473 -14.625 -3.127 1 95.75 130 ILE A CA 1
ATOM 1020 C C . ILE A 1 130 ? 8.781 -15.305 -2.725 1 95.75 130 ILE A C 1
ATOM 1022 O O . ILE A 1 130 ? 9.719 -15.383 -3.523 1 95.75 130 ILE A O 1
ATOM 1026 N N . ALA A 1 131 ? 8.82 -15.641 -1.518 1 92.56 131 ALA A N 1
ATOM 1027 C CA . ALA A 1 131 ? 9.953 -16.391 -0.988 1 92.56 131 ALA A CA 1
ATOM 1028 C C . ALA A 1 131 ? 9.578 -17.859 -0.751 1 92.56 131 ALA A C 1
ATOM 1030 O O . ALA A 1 131 ? 9.727 -18.688 -1.646 1 92.56 131 ALA A O 1
ATOM 1031 N N . THR A 1 132 ? 8.992 -18.156 0.418 1 90.25 132 THR A N 1
ATOM 1032 C CA . THR A 1 132 ? 8.641 -19.547 0.739 1 90.25 132 THR A CA 1
ATOM 1033 C C . THR A 1 132 ? 7.25 -19.891 0.22 1 90.25 132 THR A C 1
ATOM 1035 O O . THR A 1 132 ? 6.879 -21.062 0.148 1 90.25 132 THR A O 1
ATOM 1038 N N . GLY A 1 133 ? 6.512 -18.859 -0.041 1 93.12 133 GLY A N 1
ATOM 1039 C CA . GLY A 1 133 ? 5.219 -19.078 -0.67 1 93.12 133 GLY A CA 1
ATOM 1040 C C . GLY A 1 133 ? 4.078 -19.172 0.325 1 93.12 133 GLY A C 1
ATOM 1041 O O . GLY A 1 133 ? 2.914 -19.266 -0.065 1 93.12 133 GLY A O 1
ATOM 1042 N N . GLY A 1 134 ? 4.367 -19.062 1.638 1 92 134 GLY A N 1
ATOM 1043 C CA . GLY A 1 134 ? 3.354 -19.203 2.674 1 92 134 GLY A CA 1
ATOM 1044 C C . GLY A 1 134 ? 2.268 -18.141 2.588 1 92 134 GLY A C 1
ATOM 1045 O O . GLY A 1 134 ? 1.079 -18.469 2.646 1 92 134 GLY A O 1
ATOM 1046 N N . SER A 1 135 ? 2.689 -16.859 2.422 1 93.94 135 SER A N 1
ATOM 1047 C CA . SER A 1 135 ? 1.729 -15.766 2.334 1 93.94 135 SER A CA 1
ATOM 1048 C C . SER A 1 135 ? 0.831 -15.914 1.111 1 93.94 135 SER A C 1
ATOM 1050 O O . SER A 1 135 ? -0.391 -15.789 1.213 1 93.94 135 SER A O 1
ATOM 1052 N N . MET A 1 136 ? 1.381 -16.234 0.005 1 96.62 136 MET A N 1
ATOM 1053 C CA . MET A 1 136 ? 0.618 -16.375 -1.232 1 96.62 136 MET A CA 1
ATOM 1054 C C . MET A 1 136 ? -0.352 -17.547 -1.151 1 96.62 136 MET A C 1
ATOM 1056 O O . MET A 1 136 ? -1.502 -17.438 -1.581 1 96.62 136 MET A O 1
ATOM 1060 N N . LYS A 1 137 ? 0.13 -18.609 -0.597 1 97.06 137 LYS A N 1
ATOM 1061 C CA . LYS A 1 137 ? -0.741 -19.766 -0.412 1 97.06 137 LYS A CA 1
ATOM 1062 C C . LYS A 1 137 ? -1.949 -19.406 0.449 1 97.06 137 LYS A C 1
ATOM 1064 O O . LYS A 1 137 ? -3.086 -19.734 0.096 1 97.06 137 LYS A O 1
ATOM 1069 N N . ALA A 1 138 ? -1.681 -18.766 1.551 1 96.62 138 ALA A N 1
ATOM 1070 C CA . ALA A 1 138 ? -2.75 -18.359 2.455 1 96.62 138 ALA A CA 1
ATOM 1071 C C . ALA A 1 138 ? -3.727 -17.422 1.754 1 96.62 138 ALA A C 1
ATOM 1073 O O . ALA A 1 138 ? -4.941 -17.516 1.942 1 96.62 138 ALA A O 1
ATOM 1074 N N . ALA A 1 139 ? -3.217 -16.531 0.98 1 97.62 139 ALA A N 1
ATOM 1075 C CA . ALA A 1 139 ? -4.055 -15.602 0.236 1 97.62 139 ALA A CA 1
ATOM 1076 C C . ALA A 1 139 ? -4.938 -16.328 -0.768 1 97.62 139 ALA A C 1
ATOM 1078 O O . ALA A 1 139 ? -6.121 -16.016 -0.918 1 97.62 139 ALA A O 1
ATOM 1079 N N . CYS A 1 140 ? -4.383 -17.266 -1.479 1 98.38 140 CYS A N 1
ATOM 1080 C CA . CYS A 1 140 ? -5.16 -18.062 -2.424 1 98.38 140 CYS A CA 1
ATOM 1081 C C . CYS A 1 140 ? -6.309 -18.781 -1.722 1 98.38 140 CYS A C 1
ATOM 1083 O O . CYS A 1 140 ? -7.453 -18.734 -2.184 1 98.38 140 CYS A O 1
ATOM 1085 N N . GLU A 1 141 ? -5.953 -19.375 -0.614 1 98.06 141 GLU A N 1
ATOM 1086 C CA . GLU A 1 141 ? -6.984 -20.062 0.158 1 98.06 141 GLU A CA 1
ATOM 1087 C C . GLU A 1 141 ? -8.086 -19.109 0.594 1 98.06 141 GLU A C 1
ATOM 1089 O O . GLU A 1 141 ? -9.273 -19.438 0.516 1 98.06 141 GLU A O 1
ATOM 1094 N N . LEU A 1 142 ? -7.68 -18.031 1.05 1 98.38 142 LEU A N 1
ATOM 1095 C CA . LEU A 1 142 ? -8.602 -17.016 1.533 1 98.38 142 LEU A CA 1
ATOM 1096 C C . LEU A 1 142 ? -9.531 -16.547 0.417 1 98.38 142 LEU A C 1
ATOM 1098 O O . LEU A 1 142 ? -10.742 -16.453 0.613 1 98.38 142 LEU A O 1
ATOM 1102 N N . VAL A 1 143 ? -9.016 -16.234 -0.757 1 98.56 143 VAL A N 1
ATOM 1103 C CA . VAL A 1 143 ? -9.781 -15.75 -1.904 1 98.56 143 VAL A CA 1
ATOM 1104 C C . VAL A 1 143 ? -10.75 -16.828 -2.371 1 98.56 143 VAL A C 1
ATOM 1106 O O . VAL A 1 143 ? -11.898 -16.547 -2.711 1 98.56 143 VAL A O 1
ATOM 1109 N N . GLU A 1 144 ? -10.273 -18.031 -2.367 1 98.5 144 GLU A N 1
ATOM 1110 C CA . GLU A 1 144 ? -11.148 -19.141 -2.732 1 98.5 144 GLU A CA 1
ATOM 1111 C C . GLU A 1 144 ? -12.297 -19.281 -1.73 1 98.5 144 GLU A C 1
ATOM 1113 O O . GLU A 1 144 ? -13.445 -19.5 -2.121 1 98.5 144 GLU A O 1
ATOM 1118 N N . LYS A 1 145 ? -11.93 -19.188 -0.505 1 97.88 145 LYS A N 1
ATOM 1119 C CA . LYS A 1 145 ? -12.938 -19.234 0.547 1 97.88 145 LYS A CA 1
ATOM 1120 C C . LYS A 1 145 ? -13.984 -18.141 0.351 1 97.88 145 LYS A C 1
ATOM 1122 O O . LYS A 1 145 ? -15.164 -18.344 0.649 1 97.88 145 LYS A O 1
ATOM 1127 N N . ALA A 1 146 ? -13.578 -17.047 -0.16 1 98.12 146 ALA A N 1
ATOM 1128 C CA . ALA A 1 146 ? -14.461 -15.906 -0.391 1 98.12 146 ALA A CA 1
ATOM 1129 C C . ALA A 1 146 ? -15.25 -16.078 -1.687 1 98.12 146 ALA A C 1
ATOM 1131 O O . ALA A 1 146 ? -16.094 -15.234 -2.025 1 98.12 146 ALA A O 1
ATOM 1132 N N . GLY A 1 147 ? -14.953 -17.078 -2.453 1 98.25 147 GLY A N 1
ATOM 1133 C CA . GLY A 1 147 ? -15.711 -17.391 -3.65 1 98.25 147 GLY A CA 1
ATOM 1134 C C . GLY A 1 147 ? -15.047 -16.906 -4.926 1 98.25 147 GLY A C 1
ATOM 1135 O O . GLY A 1 147 ? -15.633 -16.984 -6.008 1 98.25 147 GLY A O 1
ATOM 1136 N N . GLY A 1 148 ? -13.852 -16.453 -4.812 1 98.62 148 GLY A N 1
ATOM 1137 C CA . GLY A 1 148 ? -13.156 -15.914 -5.973 1 98.62 148 GLY A CA 1
ATOM 1138 C C . GLY A 1 148 ? -12.57 -16.984 -6.871 1 98.62 148 GLY A C 1
ATOM 1139 O O . GLY A 1 148 ? -12.195 -18.062 -6.402 1 98.62 148 GLY A O 1
ATOM 1140 N N . ASN A 1 149 ? -12.492 -16.656 -8.148 1 98.75 149 ASN A N 1
ATOM 1141 C CA . ASN A 1 149 ? -11.797 -17.453 -9.148 1 98.75 149 ASN A CA 1
ATOM 1142 C C . ASN A 1 149 ? -10.43 -16.875 -9.477 1 98.75 149 ASN A C 1
ATOM 1144 O O . ASN A 1 149 ? -10.328 -15.906 -10.242 1 98.75 149 ASN A O 1
ATOM 1148 N N . ILE A 1 150 ? -9.406 -17.484 -8.945 1 98.81 150 ILE A N 1
ATOM 1149 C CA . ILE A 1 150 ? -8.062 -16.938 -9.102 1 98.81 150 ILE A CA 1
ATOM 1150 C C . ILE A 1 150 ? -7.523 -17.297 -10.484 1 98.81 150 ILE A C 1
ATOM 1152 O O . ILE A 1 150 ? -7.332 -18.484 -10.797 1 98.81 150 ILE A O 1
ATOM 1156 N N . LEU A 1 151 ? -7.238 -16.266 -11.234 1 98.69 151 LEU A N 1
ATOM 1157 C CA . LEU A 1 151 ? -6.668 -16.484 -12.562 1 98.69 151 LEU A CA 1
ATOM 1158 C C . LEU A 1 151 ? -5.152 -16.656 -12.477 1 98.69 151 LEU A C 1
ATOM 1160 O O . LEU A 1 151 ? -4.574 -17.469 -13.188 1 98.69 151 LEU A O 1
ATOM 1164 N N . GLN A 1 152 ? -4.562 -15.844 -11.641 1 98.12 152 GLN A N 1
ATOM 1165 C CA . GLN A 1 152 ? -3.111 -15.883 -11.492 1 98.12 152 GLN A CA 1
ATOM 1166 C C . GLN A 1 152 ? -2.664 -15.156 -10.234 1 98.12 152 GLN A C 1
ATOM 1168 O O . GLN A 1 152 ? -3.395 -14.312 -9.703 1 98.12 152 GLN A O 1
ATOM 1173 N N . CYS A 1 153 ? -1.538 -15.602 -9.766 1 98.69 153 CYS A N 1
ATOM 1174 C CA . CYS A 1 153 ? -0.775 -14.875 -8.758 1 98.69 153 CYS A CA 1
ATOM 1175 C C . CYS A 1 153 ? 0.431 -14.188 -9.383 1 98.69 153 CYS A C 1
ATOM 1177 O O . CYS A 1 153 ? 1.175 -14.797 -10.148 1 98.69 153 CYS A O 1
ATOM 1179 N N . PHE A 1 154 ? 0.555 -12.938 -9.086 1 98.69 154 PHE A N 1
ATOM 1180 C CA . PHE A 1 154 ? 1.641 -12.148 -9.664 1 98.69 154 PHE A CA 1
ATOM 1181 C C . PHE A 1 154 ? 2.549 -11.594 -8.57 1 98.69 154 PHE A C 1
ATOM 1183 O O . PHE A 1 154 ? 2.068 -11.055 -7.57 1 98.69 154 PHE A O 1
ATOM 1190 N N . VAL A 1 155 ? 3.84 -11.719 -8.805 1 98.56 155 VAL A N 1
ATOM 1191 C CA . VAL A 1 155 ? 4.824 -11.062 -7.949 1 98.56 155 VAL A CA 1
ATOM 1192 C C . VAL A 1 155 ? 5.867 -10.352 -8.812 1 98.56 155 VAL A C 1
ATOM 1194 O O . VAL A 1 155 ? 6.109 -10.75 -9.953 1 98.56 155 VAL A O 1
ATOM 1197 N N . VAL A 1 156 ? 6.449 -9.312 -8.266 1 98.44 156 VAL A N 1
ATOM 1198 C CA . VAL A 1 156 ? 7.52 -8.617 -8.969 1 98.44 156 VAL A CA 1
ATOM 1199 C C . VAL A 1 156 ? 8.805 -9.438 -8.898 1 98.44 156 VAL A C 1
ATOM 1201 O O . VAL A 1 156 ? 9.5 -9.609 -9.898 1 98.44 156 VAL A O 1
ATOM 1204 N N . ILE A 1 157 ? 9.016 -10.008 -7.695 1 98.25 157 ILE A N 1
ATOM 1205 C CA . ILE A 1 157 ? 10.281 -10.703 -7.461 1 98.25 157 ILE A CA 1
ATOM 1206 C C . ILE A 1 157 ? 10 -12.117 -6.965 1 98.25 157 ILE A C 1
ATOM 1208 O O . ILE A 1 157 ? 9.188 -12.32 -6.059 1 98.25 157 ILE A O 1
ATOM 1212 N N . GLU A 1 158 ? 10.633 -13.078 -7.5 1 97.5 158 GLU A N 1
ATOM 1213 C CA . GLU A 1 158 ? 10.648 -14.445 -7.004 1 97.5 158 GLU A CA 1
ATOM 1214 C C . GLU A 1 158 ? 12.055 -14.867 -6.578 1 97.5 158 GLU A C 1
ATOM 1216 O O . GLU A 1 158 ? 13.023 -14.672 -7.316 1 97.5 158 GLU A O 1
ATOM 1221 N N . LEU A 1 159 ? 12.172 -15.328 -5.355 1 94.75 159 LEU A N 1
ATOM 1222 C CA . LEU A 1 159 ? 13.406 -15.961 -4.895 1 94.75 159 LEU A CA 1
ATOM 1223 C C . LEU A 1 159 ? 13.383 -17.469 -5.145 1 94.75 159 LEU A C 1
ATOM 1225 O O . LEU A 1 159 ? 12.867 -18.219 -4.324 1 94.75 159 LEU A O 1
ATOM 1229 N N . ASN A 1 160 ? 13.969 -17.906 -6.145 1 91.88 160 ASN A N 1
ATOM 1230 C CA . ASN A 1 160 ? 13.859 -19.266 -6.656 1 91.88 160 ASN A CA 1
ATOM 1231 C C . ASN A 1 160 ? 14.391 -20.281 -5.66 1 91.88 160 ASN A C 1
ATOM 1233 O O . ASN A 1 160 ? 13.859 -21.391 -5.551 1 91.88 160 ASN A O 1
ATOM 1237 N N . CYS A 1 161 ? 15.344 -19.938 -4.945 1 88.44 161 CYS A N 1
ATOM 1238 C CA . CYS A 1 161 ? 16.016 -20.891 -4.059 1 88.44 161 CYS A CA 1
ATOM 1239 C C . CYS A 1 161 ? 15.109 -21.297 -2.912 1 88.44 161 CYS A C 1
ATOM 1241 O O . CYS A 1 161 ? 15.391 -22.281 -2.209 1 88.44 161 CYS A O 1
ATOM 1243 N N . LEU A 1 162 ? 14.031 -20.641 -2.795 1 88.81 162 LEU A N 1
ATOM 1244 C CA . LEU A 1 162 ? 13.164 -20.922 -1.662 1 88.81 162 LEU A CA 1
ATOM 1245 C C . LEU A 1 162 ? 11.906 -21.672 -2.115 1 88.81 162 LEU A C 1
ATOM 1247 O O . LEU A 1 162 ? 11.047 -22 -1.298 1 88.81 162 LEU A O 1
ATOM 1251 N N . ASN A 1 163 ? 11.719 -21.859 -3.379 1 91.88 163 ASN A N 1
ATOM 1252 C CA . ASN A 1 163 ? 10.719 -22.703 -4.012 1 91.88 163 ASN A CA 1
ATOM 1253 C C . ASN A 1 163 ? 9.305 -22.359 -3.545 1 91.88 163 ASN A C 1
ATOM 1255 O O . ASN A 1 163 ? 8.492 -23.25 -3.299 1 91.88 163 ASN A O 1
ATOM 1259 N N . GLY A 1 164 ? 9.07 -21.125 -3.373 1 91.81 164 GLY A N 1
ATOM 1260 C CA . GLY A 1 164 ? 7.773 -20.672 -2.889 1 91.81 164 GLY A CA 1
ATOM 1261 C C . GLY A 1 164 ? 6.629 -21.062 -3.809 1 91.81 164 GLY A C 1
ATOM 1262 O O . GLY A 1 164 ? 5.527 -21.359 -3.346 1 91.81 164 GLY A O 1
ATOM 1263 N N . ARG A 1 165 ? 6.832 -21.062 -5.098 1 94.12 165 ARG A N 1
ATOM 1264 C CA . ARG A 1 165 ? 5.809 -21.359 -6.098 1 94.12 165 ARG A CA 1
ATOM 1265 C C . ARG A 1 165 ? 5.223 -22.75 -5.895 1 94.12 165 ARG A C 1
ATOM 1267 O O . ARG A 1 165 ? 4.07 -23 -6.242 1 94.12 165 ARG A O 1
ATOM 1274 N N . ASP A 1 166 ? 5.961 -23.641 -5.324 1 94.56 166 ASP A N 1
ATOM 1275 C CA . ASP A 1 166 ? 5.539 -25.031 -5.16 1 94.56 166 ASP A CA 1
ATOM 1276 C C . ASP A 1 166 ? 4.41 -25.141 -4.133 1 94.56 166 ASP A C 1
ATOM 1278 O O . ASP A 1 166 ? 3.664 -26.109 -4.133 1 94.56 166 ASP A O 1
ATOM 1282 N N . LYS A 1 167 ? 4.328 -24.156 -3.287 1 93.5 167 LYS A N 1
ATOM 1283 C CA . LYS A 1 167 ? 3.314 -24.188 -2.236 1 93.5 167 LYS A CA 1
ATOM 1284 C C . LYS A 1 167 ? 1.988 -23.625 -2.73 1 93.5 167 LYS A C 1
ATOM 1286 O O . LYS A 1 167 ? 0.956 -23.781 -2.076 1 93.5 167 LYS A O 1
ATOM 1291 N N . VAL A 1 168 ? 2.061 -22.938 -3.818 1 96.12 168 VAL A N 1
ATOM 1292 C CA . VAL A 1 168 ? 0.889 -22.25 -4.336 1 96.12 168 VAL A CA 1
ATOM 1293 C C . VAL A 1 168 ? 0.214 -23.094 -5.41 1 96.12 168 VAL A C 1
ATOM 1295 O O . VAL A 1 168 ? 0.855 -23.516 -6.379 1 96.12 168 VAL A O 1
ATOM 1298 N N . ASN A 1 169 ? -1.063 -23.422 -5.258 1 94.56 169 ASN A N 1
ATOM 1299 C CA . ASN A 1 169 ? -1.795 -24.297 -6.164 1 94.56 169 ASN A CA 1
ATOM 1300 C C . ASN A 1 169 ? -2.434 -23.516 -7.309 1 94.56 169 ASN A C 1
ATOM 1302 O O . ASN A 1 169 ? -3.439 -23.953 -7.875 1 94.56 169 ASN A O 1
ATOM 1306 N N . LYS A 1 170 ? -1.987 -22.344 -7.586 1 97.75 170 LYS A N 1
ATOM 1307 C CA . LYS A 1 170 ? -2.438 -21.484 -8.68 1 97.75 170 LYS A CA 1
ATOM 1308 C C . LYS A 1 170 ? -1.262 -21.016 -9.531 1 97.75 170 LYS A C 1
ATOM 1310 O O . LYS A 1 170 ? -0.109 -21.078 -9.094 1 97.75 170 LYS A O 1
ATOM 1315 N N . PRO A 1 171 ? -1.513 -20.656 -10.805 1 97.62 171 PRO A N 1
ATOM 1316 C CA . PRO A 1 171 ? -0.414 -20.109 -11.609 1 97.62 171 PRO A CA 1
ATOM 1317 C C . PRO A 1 171 ? 0.265 -18.906 -10.961 1 97.62 171 PRO A C 1
ATOM 1319 O O . PRO A 1 171 ? -0.411 -17.969 -10.547 1 97.62 171 PRO A O 1
ATOM 1322 N N . VAL A 1 172 ? 1.575 -18.984 -10.852 1 98.06 172 VAL A N 1
ATOM 1323 C CA . VAL A 1 172 ? 2.365 -17.891 -10.305 1 98.06 172 VAL A CA 1
ATOM 1324 C C . VAL A 1 172 ? 3.273 -17.312 -11.391 1 98.06 172 VAL A C 1
ATOM 1326 O O . VAL A 1 172 ? 3.977 -18.062 -12.078 1 98.06 172 VAL A O 1
ATOM 1329 N N . HIS A 1 173 ? 3.168 -16.062 -11.57 1 98.19 173 HIS A N 1
ATOM 1330 C CA . HIS A 1 173 ? 4.098 -15.367 -12.453 1 98.19 173 HIS A CA 1
ATOM 1331 C C . HIS A 1 173 ? 4.957 -14.367 -11.68 1 98.19 173 HIS A C 1
ATOM 1333 O O . HIS A 1 173 ? 4.453 -13.656 -10.812 1 98.19 173 HIS A O 1
ATOM 1339 N N . SER A 1 174 ? 6.207 -14.312 -12.039 1 97.94 174 SER A N 1
ATOM 1340 C CA . SER A 1 174 ? 7.141 -13.336 -11.492 1 97.94 174 SER A CA 1
ATOM 1341 C C . SER A 1 174 ? 7.844 -12.562 -12.602 1 97.94 174 SER A C 1
ATOM 1343 O O . SER A 1 174 ? 8.18 -13.133 -13.641 1 97.94 174 SER A O 1
ATOM 1345 N N . LEU A 1 175 ? 8.023 -11.305 -12.438 1 97.19 175 LEU A N 1
ATOM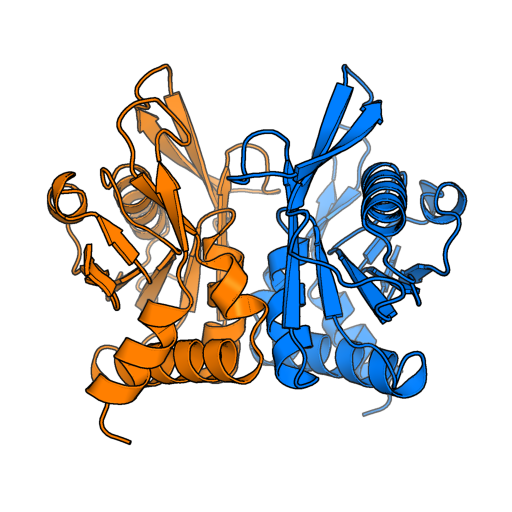 1346 C CA . LEU A 1 175 ? 8.703 -10.484 -13.43 1 97.19 175 LEU A CA 1
ATOM 1347 C C . LEU A 1 175 ? 10.211 -10.672 -13.359 1 97.19 175 LEU A C 1
ATOM 1349 O O . LEU A 1 175 ? 10.883 -10.742 -14.391 1 97.19 175 LEU A O 1
ATOM 1353 N N . LEU A 1 176 ? 10.68 -10.68 -12.125 1 97.44 176 LEU A N 1
ATOM 1354 C CA . LEU A 1 176 ? 12.102 -10.859 -11.859 1 97.44 176 LEU A CA 1
ATOM 1355 C C . LEU A 1 176 ? 12.344 -12.117 -11.031 1 97.44 176 LEU A C 1
ATOM 1357 O O . LEU A 1 176 ? 11.562 -12.438 -10.133 1 97.44 176 LEU A O 1
ATOM 1361 N N . THR A 1 177 ? 13.398 -12.773 -11.383 1 96.62 177 THR A N 1
ATOM 1362 C CA . THR A 1 177 ? 13.789 -13.961 -10.633 1 96.62 177 THR A CA 1
ATOM 1363 C C . THR A 1 177 ? 15.242 -13.859 -10.18 1 96.62 177 THR A C 1
ATOM 1365 O O . THR A 1 177 ? 16.109 -13.414 -10.945 1 96.62 177 THR A O 1
ATOM 1368 N N . TYR A 1 178 ? 15.383 -14.242 -8.93 1 95.81 178 TYR A N 1
ATOM 1369 C CA . TYR A 1 178 ? 16.719 -14.266 -8.367 1 95.81 178 TYR A CA 1
ATOM 1370 C C . TYR A 1 178 ? 17.047 -15.633 -7.777 1 95.81 178 TYR A C 1
ATOM 1372 O O . TYR A 1 178 ? 16.172 -16.297 -7.219 1 95.81 178 TYR A O 1
ATOM 1380 N N . MET B 1 1 ? -18.359 17.969 -13.055 1 49.62 1 MET B N 1
ATOM 1381 C CA . MET B 1 1 ? -19.062 17.953 -11.773 1 49.62 1 MET B CA 1
ATOM 1382 C C . MET B 1 1 ? -18.344 18.828 -10.75 1 49.62 1 MET B C 1
ATOM 1384 O O . MET B 1 1 ? -17.125 18.938 -10.781 1 49.62 1 MET B O 1
ATOM 1388 N N . SER B 1 2 ? -19 19.5 -10.023 1 62.12 2 SER B N 1
ATOM 1389 C CA . SER B 1 2 ? -18.375 20.375 -9.039 1 62.12 2 SER B CA 1
ATOM 1390 C C . SER B 1 2 ? -17.547 19.578 -8.039 1 62.12 2 SER B C 1
ATOM 1392 O O . SER B 1 2 ? -17.797 18.406 -7.809 1 62.12 2 SER B O 1
ATOM 1394 N N . GLY B 1 3 ? -16.391 20.016 -7.648 1 72.31 3 GLY B N 1
ATOM 1395 C CA . GLY B 1 3 ? -15.523 19.422 -6.641 1 72.31 3 GLY B CA 1
ATOM 1396 C C . GLY B 1 3 ? -16.281 18.844 -5.461 1 72.31 3 GLY B C 1
ATOM 1397 O O . GLY B 1 3 ? -15.953 17.766 -4.973 1 72.31 3 GLY B O 1
ATOM 1398 N N . ASN B 1 4 ? -17.344 19.422 -5.266 1 84.31 4 ASN B N 1
ATOM 1399 C CA . ASN B 1 4 ? -18.141 19 -4.117 1 84.31 4 ASN B CA 1
ATOM 1400 C C . ASN B 1 4 ? -18.938 17.734 -4.406 1 84.31 4 ASN B C 1
ATOM 1402 O O . ASN B 1 4 ? -19.047 16.859 -3.549 1 84.31 4 ASN B O 1
ATOM 1406 N N . LYS B 1 5 ? -19.531 17.578 -5.586 1 92.06 5 LYS B N 1
ATOM 1407 C CA . LYS B 1 5 ? -20.297 16.375 -5.941 1 92.06 5 LYS B CA 1
ATOM 1408 C C . LYS B 1 5 ? -19.391 15.148 -5.992 1 92.06 5 LYS B C 1
ATOM 1410 O O . LYS B 1 5 ? -19.781 14.078 -5.523 1 92.06 5 LYS B O 1
ATOM 1415 N N . ARG B 1 6 ? -18.281 15.375 -6.52 1 96.31 6 ARG B N 1
ATOM 1416 C CA . ARG B 1 6 ? -17.312 14.289 -6.602 1 96.31 6 ARG B CA 1
ATOM 1417 C C . ARG B 1 6 ? -16.891 13.82 -5.211 1 96.31 6 ARG B C 1
ATOM 1419 O O . ARG B 1 6 ? -16.781 12.617 -4.965 1 96.31 6 ARG B O 1
ATOM 1426 N N . LEU B 1 7 ? -16.734 14.742 -4.395 1 96.69 7 LEU B N 1
ATOM 1427 C CA . LEU B 1 7 ? -16.344 14.43 -3.021 1 96.69 7 LEU B CA 1
ATOM 1428 C C . LEU B 1 7 ? -17.453 13.664 -2.309 1 96.69 7 LEU B C 1
ATOM 1430 O O . LEU B 1 7 ? -17.188 12.719 -1.565 1 96.69 7 LEU B O 1
ATOM 1434 N N . GLU B 1 8 ? -18.641 14.047 -2.545 1 96.56 8 GLU B N 1
ATOM 1435 C CA . GLU B 1 8 ? -19.797 13.375 -1.951 1 96.56 8 GLU B CA 1
ATOM 1436 C C . GLU B 1 8 ? -19.922 11.938 -2.455 1 96.56 8 GLU B C 1
ATOM 1438 O O . GLU B 1 8 ? -20.328 11.047 -1.707 1 96.56 8 GLU B O 1
ATOM 1443 N N . GLU B 1 9 ? -19.641 11.781 -3.666 1 96.25 9 GLU B N 1
ATOM 1444 C CA . GLU B 1 9 ? -19.656 10.438 -4.238 1 96.25 9 GLU B CA 1
ATOM 1445 C C . GLU B 1 9 ? -18.656 9.531 -3.539 1 96.25 9 GLU B C 1
ATOM 1447 O O . GLU B 1 9 ? -18.984 8.398 -3.164 1 96.25 9 GLU B O 1
ATOM 1452 N N . VAL B 1 10 ? -17.484 10.031 -3.318 1 98.06 10 VAL B N 1
ATOM 1453 C CA . VAL B 1 10 ? -16.438 9.266 -2.625 1 98.06 10 VAL B CA 1
ATOM 1454 C C . VAL B 1 10 ? -16.875 8.992 -1.188 1 98.06 10 VAL B C 1
ATOM 1456 O O . VAL B 1 10 ? -16.781 7.859 -0.71 1 98.06 10 VAL B O 1
ATOM 1459 N N . LYS B 1 11 ? -17.375 10.023 -0.563 1 98.12 11 LYS B N 1
ATOM 1460 C CA . LYS B 1 11 ? -17.812 9.922 0.825 1 98.12 11 LYS B CA 1
ATOM 1461 C C . LYS B 1 11 ? -18.906 8.867 0.983 1 98.12 11 LYS B C 1
ATOM 1463 O O . LYS B 1 11 ? -18.938 8.148 1.983 1 98.12 11 LYS B O 1
ATOM 1468 N N . SER B 1 12 ? -19.75 8.742 -0.016 1 98.12 12 SER B N 1
ATOM 1469 C CA . SER B 1 12 ? -20.875 7.816 0.05 1 98.12 12 SER B CA 1
ATOM 1470 C C . SER B 1 12 ? -20.406 6.367 -0.002 1 98.12 12 SER B C 1
ATOM 1472 O O . SER B 1 12 ? -21.141 5.457 0.377 1 98.12 12 SER B O 1
ATOM 1474 N N . LEU B 1 13 ? -19.219 6.137 -0.456 1 98.06 13 LEU B N 1
ATOM 1475 C CA . LEU B 1 13 ? -18.688 4.789 -0.577 1 98.06 13 LEU B CA 1
ATOM 1476 C C . LEU B 1 13 ? -17.938 4.383 0.693 1 98.06 13 LEU B C 1
ATOM 1478 O O . LEU B 1 13 ? -17.688 3.199 0.915 1 98.06 13 LEU B O 1
ATOM 1482 N N . VAL B 1 14 ? -17.562 5.363 1.509 1 98.25 14 VAL B N 1
ATOM 1483 C CA . VAL B 1 14 ? -16.875 5.074 2.762 1 98.25 14 VAL B CA 1
ATOM 1484 C C . VAL B 1 14 ? -17.844 4.461 3.762 1 98.25 14 VAL B C 1
ATOM 1486 O O . VAL B 1 14 ? -18.859 5.074 4.102 1 98.25 14 VAL B O 1
ATOM 1489 N N . SER B 1 15 ? -17.578 3.283 4.215 1 97.69 15 SER B N 1
ATOM 1490 C CA . SER B 1 15 ? -18.484 2.643 5.16 1 97.69 15 SER B CA 1
ATOM 1491 C C . SER B 1 15 ? -18.047 2.895 6.602 1 97.69 15 SER B C 1
ATOM 1493 O O . SER B 1 15 ? -16.875 3.156 6.867 1 97.69 15 SER B O 1
ATOM 1495 N N . ALA B 1 16 ? -18.969 2.848 7.457 1 97.19 16 ALA B N 1
ATOM 1496 C CA . ALA B 1 16 ? -18.734 3.066 8.883 1 97.19 16 ALA B CA 1
ATOM 1497 C C . ALA B 1 16 ? -18.984 1.792 9.68 1 97.19 16 ALA B C 1
ATOM 1499 O O . ALA B 1 16 ? -19.953 1.07 9.43 1 97.19 16 ALA B O 1
ATOM 1500 N N . HIS B 1 17 ? -18.078 1.507 10.531 1 97.25 17 HIS B N 1
ATOM 1501 C CA . HIS B 1 17 ? -18.156 0.308 11.359 1 97.25 17 HIS B CA 1
ATOM 1502 C C . HIS B 1 17 ? -17.953 0.639 12.828 1 97.25 17 HIS B C 1
ATOM 1504 O O . HIS B 1 17 ? -16.8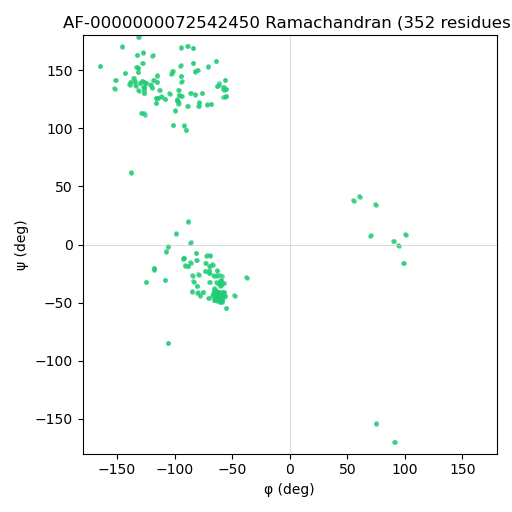44 0.987 13.242 1 97.25 17 HIS B O 1
ATOM 1510 N N . PRO B 1 18 ? -18.938 0.497 13.648 1 96.12 18 PRO B N 1
ATOM 1511 C CA . PRO B 1 18 ? -18.797 0.832 15.062 1 96.12 18 PRO B CA 1
ATOM 1512 C C . PRO B 1 18 ? -17.906 -0.155 15.82 1 96.12 18 PRO B C 1
ATOM 1514 O O . PRO B 1 18 ? -17.781 -1.312 15.414 1 96.12 18 PRO B O 1
ATOM 1517 N N . ASP B 1 19 ? -17.281 0.339 16.891 1 95.12 19 ASP B N 1
ATOM 1518 C CA . ASP B 1 19 ? -16.547 -0.468 17.875 1 95.12 19 ASP B CA 1
ATOM 1519 C C . ASP B 1 19 ? -15.391 -1.209 17.219 1 95.12 19 ASP B C 1
ATOM 1521 O O . ASP B 1 19 ? -15.156 -2.389 17.484 1 95.12 19 ASP B O 1
ATOM 1525 N N . PHE B 1 20 ? -14.719 -0.518 16.344 1 94.06 20 PHE B N 1
ATOM 1526 C CA . PHE B 1 20 ? -13.531 -1.03 15.68 1 94.06 20 PHE B CA 1
ATOM 1527 C C . PHE B 1 20 ? -12.461 0.052 15.57 1 94.06 20 PHE B C 1
ATOM 1529 O O . PHE B 1 20 ? -12.758 1.184 15.18 1 94.06 20 PHE B O 1
ATOM 1536 N N . PRO B 1 21 ? -11.328 -0.298 15.812 1 89.62 21 PRO B N 1
ATOM 1537 C CA . PRO B 1 21 ? -10.781 -1.562 16.312 1 89.62 21 PRO B CA 1
ATOM 1538 C C . PRO B 1 21 ? -11.078 -1.785 17.797 1 89.62 21 PRO B C 1
ATOM 1540 O O . PRO B 1 21 ? -10.789 -2.855 18.344 1 89.62 21 PRO B O 1
ATOM 1543 N N . LYS B 1 22 ? -11.594 -0.742 18.438 1 88 22 LYS B N 1
ATOM 1544 C CA . LYS B 1 22 ? -11.977 -0.863 19.844 1 88 22 LYS B CA 1
ATOM 1545 C C . LYS B 1 22 ? -13.367 -0.296 20.078 1 88 22 LYS B C 1
ATOM 1547 O O . LYS B 1 22 ? -13.883 0.476 19.266 1 88 22 LYS B O 1
ATOM 1552 N N . LYS B 1 23 ? -13.906 -0.675 21.219 1 91.38 23 LYS B N 1
ATOM 1553 C CA . LYS B 1 23 ? -15.234 -0.197 21.578 1 91.38 23 LYS B CA 1
ATOM 1554 C C . LYS B 1 23 ? -15.281 1.328 21.625 1 91.38 23 LYS B C 1
ATOM 1556 O O . LYS B 1 23 ? -14.359 1.969 22.141 1 91.38 23 LYS B O 1
ATOM 1561 N N . GLY B 1 24 ? -16.344 1.903 21 1 89.44 24 GLY B N 1
ATOM 1562 C CA . GLY B 1 24 ? -16.531 3.344 21.062 1 89.44 24 GLY B CA 1
ATOM 1563 C C . GLY B 1 24 ? -16.031 4.066 19.828 1 89.44 24 GLY B C 1
ATOM 1564 O O . GLY B 1 24 ? -16.344 5.242 19.625 1 89.44 24 GLY B O 1
ATOM 1565 N N . VAL B 1 25 ? -15.219 3.391 19.016 1 88.38 25 VAL B N 1
ATOM 1566 C CA . VAL B 1 25 ? -14.656 4.023 17.828 1 88.38 25 VAL B CA 1
ATOM 1567 C C . VAL B 1 25 ? -15.508 3.689 16.609 1 88.38 25 VAL B C 1
ATOM 1569 O O . VAL B 1 25 ? -15.914 2.539 16.422 1 88.38 25 VAL B O 1
ATOM 1572 N N . LEU B 1 26 ? -15.898 4.727 15.867 1 94.5 26 LEU B N 1
ATOM 1573 C CA . LEU B 1 26 ? -16.562 4.512 14.586 1 94.5 26 LEU B CA 1
ATOM 1574 C C . LEU B 1 26 ? -15.539 4.492 13.445 1 94.5 26 LEU B C 1
ATOM 1576 O O . LEU B 1 26 ? -15.109 5.547 12.977 1 94.5 26 LEU B O 1
ATOM 1580 N N . PHE B 1 27 ? -15.234 3.312 13 1 95.38 27 PHE B N 1
ATOM 1581 C CA . PHE B 1 27 ? -14.211 3.105 11.984 1 95.38 27 PHE B CA 1
ATOM 1582 C C . PHE B 1 27 ? -14.727 3.488 10.609 1 95.38 27 PHE B C 1
ATOM 1584 O O . PHE B 1 27 ? -15.828 3.09 10.219 1 95.38 27 PHE B O 1
ATOM 1591 N N . ARG B 1 28 ? -13.969 4.27 9.93 1 97.25 28 ARG B N 1
ATOM 1592 C CA . ARG B 1 28 ? -14.273 4.617 8.547 1 97.25 28 ARG B CA 1
ATOM 1593 C C . ARG B 1 28 ? -13.445 3.777 7.578 1 97.25 28 ARG B C 1
ATOM 1595 O O . ARG B 1 28 ? -12.219 3.9 7.535 1 97.25 28 ARG B O 1
ATOM 1602 N N . ASN B 1 29 ? -14.133 3.02 6.879 1 97.31 29 ASN B N 1
ATOM 1603 C CA . ASN B 1 29 ? -13.5 2.061 5.977 1 97.31 29 ASN B CA 1
ATOM 1604 C C . ASN B 1 29 ? -13.406 2.609 4.555 1 97.31 29 ASN B C 1
ATOM 1606 O O . ASN B 1 29 ? -14.422 2.82 3.896 1 97.31 29 ASN B O 1
ATOM 1610 N N . ILE B 1 30 ? -12.234 2.697 4.043 1 97.94 30 ILE B N 1
ATOM 1611 C CA . ILE B 1 30 ? -11.984 3.332 2.752 1 97.94 30 ILE B CA 1
ATOM 1612 C C . ILE B 1 30 ? -12.031 2.285 1.644 1 97.94 30 ILE B C 1
ATOM 1614 O O . ILE B 1 30 ? -12.102 2.625 0.46 1 97.94 30 ILE B O 1
ATOM 1618 N N . PHE B 1 31 ? -12.031 1.001 1.909 1 98.06 31 PHE B N 1
ATOM 1619 C CA . PHE B 1 31 ? -11.766 -0.053 0.936 1 98.06 31 PHE B CA 1
ATOM 1620 C C . PHE B 1 31 ? -12.914 -0.159 -0.066 1 98.06 31 PHE B C 1
ATOM 1622 O O . PHE B 1 31 ? -12.688 -0.399 -1.253 1 98.06 31 PHE B O 1
ATOM 1629 N N . PRO B 1 32 ? -14.172 0.127 0.373 1 98.12 32 PRO B N 1
ATOM 1630 C CA . PRO B 1 32 ? -15.219 0.12 -0.645 1 98.12 32 PRO B CA 1
ATOM 1631 C C . PRO B 1 32 ? -14.969 1.128 -1.763 1 98.12 32 PRO B C 1
ATOM 1633 O O . PRO B 1 32 ? -15.344 0.889 -2.912 1 98.12 32 PRO B O 1
ATOM 1636 N N . VAL B 1 33 ? -14.336 2.213 -1.502 1 98.38 33 VAL B N 1
ATOM 1637 C CA . VAL B 1 33 ? -13.984 3.201 -2.518 1 98.38 33 VAL B CA 1
ATOM 1638 C C . VAL B 1 33 ? -13.047 2.578 -3.545 1 98.38 33 VAL B C 1
ATOM 1640 O O . VAL B 1 33 ? -13.211 2.775 -4.75 1 98.38 33 VAL B O 1
ATOM 1643 N N . LEU B 1 34 ? -12.07 1.777 -3.088 1 98.25 34 LEU B N 1
ATOM 1644 C CA . LEU B 1 34 ? -11.062 1.184 -3.961 1 98.25 34 LEU B CA 1
ATOM 1645 C C . LEU B 1 34 ? -11.664 0.06 -4.797 1 98.25 34 LEU B C 1
ATOM 1647 O O . LEU B 1 34 ? -11.156 -0.258 -5.875 1 98.25 34 LEU B O 1
ATOM 1651 N N . ARG B 1 35 ? -12.758 -0.493 -4.305 1 97.88 35 ARG B N 1
ATOM 1652 C CA . ARG B 1 35 ? -13.422 -1.567 -5.031 1 97.88 35 ARG B CA 1
ATOM 1653 C C . ARG B 1 35 ? -14.273 -1.011 -6.172 1 97.88 35 ARG B C 1
ATOM 1655 O O . ARG B 1 35 ? -14.539 -1.712 -7.148 1 97.88 35 ARG B O 1
ATOM 1662 N N . ASP B 1 36 ? -14.672 0.235 -5.977 1 97.62 36 ASP B N 1
ATOM 1663 C CA . ASP B 1 36 ? -15.492 0.913 -6.977 1 97.62 36 ASP B CA 1
ATOM 1664 C C . ASP B 1 36 ? -14.625 1.624 -8.008 1 97.62 36 ASP B C 1
ATOM 1666 O O . ASP B 1 36 ? -13.883 2.549 -7.676 1 97.62 36 ASP B O 1
ATOM 1670 N N . VAL B 1 37 ? -14.773 1.221 -9.258 1 96.88 37 VAL B N 1
ATOM 1671 C CA . VAL B 1 37 ? -13.906 1.712 -10.328 1 96.88 37 VAL B CA 1
ATOM 1672 C C . VAL B 1 37 ? -14.016 3.232 -10.422 1 96.88 37 VAL B C 1
ATOM 1674 O O . VAL B 1 37 ? -13 3.936 -10.414 1 96.88 37 VAL B O 1
ATOM 1677 N N . HIS B 1 38 ? -15.164 3.721 -10.461 1 97.44 38 HIS B N 1
ATOM 1678 C CA . HIS B 1 38 ? -15.383 5.156 -10.609 1 97.44 38 HIS B CA 1
ATOM 1679 C C . HIS B 1 38 ? -14.984 5.91 -9.352 1 97.44 38 HIS B C 1
ATOM 1681 O O . HIS B 1 38 ? -14.336 6.957 -9.422 1 97.44 38 HIS B O 1
ATOM 1687 N N . GLY B 1 39 ? -15.398 5.426 -8.195 1 97.88 39 GLY B N 1
ATOM 1688 C CA . GLY B 1 39 ? -15.047 6.047 -6.926 1 97.88 39 GLY B CA 1
ATOM 1689 C C . GLY B 1 39 ? -13.547 6.152 -6.719 1 97.88 39 GLY B C 1
ATOM 1690 O O . GLY B 1 39 ? -13.047 7.184 -6.262 1 97.88 39 GLY B O 1
ATOM 1691 N N . PHE B 1 40 ? -12.906 5.105 -7.105 1 97.69 40 PHE B N 1
ATOM 1692 C CA . PHE B 1 40 ? -11.461 5.059 -6.953 1 97.69 40 PHE B CA 1
ATOM 1693 C C . PHE B 1 40 ? -10.789 6.094 -7.848 1 97.69 40 PHE B C 1
ATOM 1695 O O . PHE B 1 40 ? -9.93 6.855 -7.391 1 97.69 40 PHE B O 1
ATOM 1702 N N . LYS B 1 41 ? -11.172 6.137 -9.062 1 97.69 41 LYS B N 1
ATOM 1703 C CA . LYS B 1 41 ? -10.641 7.125 -9.992 1 97.69 41 LYS B CA 1
ATOM 1704 C C . LYS B 1 41 ? -10.914 8.547 -9.508 1 97.69 41 LYS B C 1
ATOM 1706 O O . LYS B 1 41 ? -10.031 9.398 -9.547 1 97.69 41 LYS B O 1
ATOM 1711 N N . THR B 1 42 ? -12.117 8.773 -9.047 1 98.19 42 THR B N 1
ATOM 1712 C CA . THR B 1 42 ? -12.516 10.094 -8.562 1 98.19 42 THR B CA 1
ATOM 1713 C C . THR B 1 42 ? -11.656 10.508 -7.367 1 98.19 42 THR B C 1
ATOM 1715 O O . THR B 1 42 ? -11.195 11.648 -7.297 1 98.19 42 THR B O 1
ATOM 1718 N N . LEU B 1 43 ? -11.438 9.594 -6.496 1 98.06 43 LEU B N 1
ATOM 1719 C CA . LEU B 1 43 ? -10.617 9.867 -5.324 1 98.06 43 LEU B CA 1
ATOM 1720 C C . LEU B 1 43 ? -9.203 10.273 -5.738 1 98.06 43 LEU B C 1
ATOM 1722 O O . LEU B 1 43 ? -8.688 11.297 -5.277 1 98.06 43 LEU B O 1
ATOM 1726 N N . CYS B 1 44 ? -8.578 9.531 -6.586 1 97.81 44 CYS B N 1
ATOM 1727 C CA . CYS B 1 44 ? -7.227 9.828 -7.055 1 97.81 44 CYS B CA 1
ATOM 1728 C C . CYS B 1 44 ? -7.172 11.188 -7.734 1 97.81 44 CYS B C 1
ATOM 1730 O O . CYS B 1 44 ? -6.242 11.969 -7.504 1 97.81 44 CYS B O 1
ATOM 1732 N N . ASP B 1 45 ? -8.172 11.453 -8.547 1 97.88 45 ASP B N 1
ATOM 1733 C CA . ASP B 1 45 ? -8.227 12.734 -9.242 1 97.88 45 ASP B CA 1
ATOM 1734 C C . ASP B 1 45 ? -8.289 13.891 -8.25 1 97.88 45 ASP B C 1
ATOM 1736 O O . ASP B 1 45 ? -7.59 14.898 -8.414 1 97.88 45 ASP B O 1
ATOM 1740 N N . LEU B 1 46 ? -9.102 13.75 -7.266 1 98.25 46 LEU B N 1
ATOM 1741 C CA . LEU B 1 46 ? -9.258 14.797 -6.262 1 98.25 46 LEU B CA 1
ATOM 1742 C C . LEU B 1 46 ? -7.941 15.047 -5.527 1 98.25 46 LEU B C 1
ATOM 1744 O O . LEU B 1 46 ? -7.582 16.203 -5.262 1 98.25 46 LEU B O 1
ATOM 1748 N N . ILE B 1 47 ? -7.211 13.984 -5.203 1 98.38 47 ILE B N 1
ATOM 1749 C CA . ILE B 1 47 ? -5.934 14.102 -4.504 1 98.38 47 ILE B CA 1
ATOM 1750 C C . ILE B 1 47 ? -4.926 14.828 -5.395 1 98.38 47 ILE B C 1
ATOM 1752 O O . ILE B 1 47 ? -4.281 15.781 -4.961 1 98.38 47 ILE B O 1
ATOM 1756 N N . VAL B 1 48 ? -4.844 14.43 -6.617 1 98.31 48 VAL B N 1
ATOM 1757 C CA . VAL B 1 48 ? -3.883 14.992 -7.562 1 98.31 48 VAL B CA 1
ATOM 1758 C C . VAL B 1 48 ? -4.191 16.469 -7.793 1 98.31 48 VAL B C 1
ATOM 1760 O O . VAL B 1 48 ? -3.283 17.312 -7.797 1 98.31 48 VAL B O 1
ATOM 1763 N N . GLU B 1 49 ? -5.457 16.75 -8 1 98.25 49 GLU B N 1
ATOM 1764 C CA . GLU B 1 49 ? -5.875 18.141 -8.203 1 98.25 49 GLU B CA 1
ATOM 1765 C C . GLU B 1 49 ? -5.484 19.016 -7.016 1 98.25 49 GLU B C 1
ATOM 1767 O O . GLU B 1 49 ? -4.977 20.125 -7.199 1 98.25 49 GLU B O 1
ATOM 1772 N N . HIS B 1 50 ? -5.688 18.484 -5.871 1 98.19 50 HIS B N 1
ATOM 1773 C CA . HIS B 1 50 ? -5.324 19.234 -4.672 1 98.19 50 HIS B CA 1
ATOM 1774 C C . HIS B 1 50 ? -3.824 19.5 -4.617 1 98.19 50 HIS B C 1
ATOM 1776 O O . HIS B 1 50 ? -3.393 20.625 -4.387 1 98.19 50 HIS B O 1
ATOM 1782 N N . ILE B 1 51 ? -3.051 18.484 -4.832 1 98.44 51 ILE B N 1
ATOM 1783 C CA . ILE B 1 51 ? -1.6 18.594 -4.723 1 98.44 51 ILE B CA 1
ATOM 1784 C C . ILE B 1 51 ? -1.068 19.562 -5.773 1 98.44 51 ILE B C 1
ATOM 1786 O O . ILE B 1 51 ? -0.24 20.422 -5.473 1 98.44 51 ILE B O 1
ATOM 1790 N N . LYS B 1 52 ? -1.54 19.453 -6.957 1 98.38 52 LYS B N 1
ATOM 1791 C CA . LYS B 1 52 ? -1.092 20.328 -8.031 1 98.38 52 LYS B CA 1
ATOM 1792 C C . LYS B 1 52 ? -1.395 21.797 -7.711 1 98.38 52 LYS B C 1
ATOM 1794 O O . LYS B 1 52 ? -0.636 22.688 -8.094 1 98.38 52 LYS B O 1
ATOM 1799 N N . SER B 1 53 ? -2.453 22.016 -6.996 1 98.19 53 SER B N 1
ATOM 1800 C CA . SER B 1 53 ? -2.871 23.375 -6.668 1 98.19 53 SER B CA 1
ATOM 1801 C C . SER B 1 53 ? -2.113 23.922 -5.461 1 98.19 53 SER B C 1
ATOM 1803 O O . SER B 1 53 ? -1.802 25.109 -5.398 1 98.19 53 SER B O 1
ATOM 1805 N N . THR B 1 54 ? -1.757 23.062 -4.531 1 98.19 54 THR B N 1
ATOM 1806 C CA . THR B 1 54 ? -1.264 23.547 -3.246 1 98.19 54 THR B CA 1
ATOM 1807 C C . THR B 1 54 ? 0.237 23.312 -3.117 1 98.19 54 THR B C 1
ATOM 1809 O O . THR B 1 54 ? 0.924 24.016 -2.377 1 98.19 54 THR B O 1
ATOM 1812 N N . SER B 1 55 ? 0.716 22.25 -3.762 1 98 55 SER B N 1
ATOM 1813 C CA . SER B 1 55 ? 2.117 21.844 -3.678 1 98 55 SER B CA 1
ATOM 1814 C C . SER B 1 55 ? 2.654 21.422 -5.039 1 98 55 SER B C 1
ATOM 1816 O O . SER B 1 55 ? 3.18 20.312 -5.191 1 98 55 SER B O 1
ATOM 1818 N N . PRO B 1 56 ? 2.65 22.344 -5.961 1 97.19 56 PRO B N 1
ATOM 1819 C CA . PRO B 1 56 ? 3.031 21.984 -7.328 1 97.19 56 PRO B CA 1
ATOM 1820 C C . PRO B 1 56 ? 4.508 21.594 -7.449 1 97.19 56 PRO B C 1
ATOM 1822 O O . PRO B 1 56 ? 4.902 20.953 -8.422 1 97.19 56 PRO B O 1
ATOM 1825 N N . ASP B 1 57 ? 5.277 21.969 -6.477 1 97.94 57 ASP B N 1
ATOM 1826 C CA . ASP B 1 57 ? 6.719 21.75 -6.582 1 97.94 57 ASP B CA 1
ATOM 1827 C C . ASP B 1 57 ? 7.145 20.5 -5.828 1 97.94 57 ASP B C 1
ATOM 1829 O O . ASP B 1 57 ? 8.336 20.266 -5.617 1 97.94 57 ASP B O 1
ATOM 1833 N N . VAL B 1 58 ? 6.207 19.719 -5.387 1 98.75 58 VAL B N 1
ATOM 1834 C CA . VAL B 1 58 ? 6.52 18.5 -4.66 1 98.75 58 VAL B CA 1
ATOM 1835 C C . VAL B 1 58 ? 7.426 17.609 -5.508 1 98.75 58 VAL B C 1
ATOM 1837 O O . VAL B 1 58 ? 7.238 17.5 -6.719 1 98.75 58 VAL B O 1
ATOM 1840 N N . GLU B 1 59 ? 8.391 16.953 -4.824 1 98.81 59 GLU B N 1
ATOM 1841 C CA . GLU B 1 59 ? 9.398 16.188 -5.559 1 98.81 59 GLU B CA 1
ATOM 1842 C C . GLU B 1 59 ? 9.32 14.711 -5.203 1 98.81 59 GLU B C 1
ATOM 1844 O O . GLU B 1 59 ? 9.852 13.867 -5.93 1 98.81 59 GLU B O 1
ATOM 1849 N N . LEU B 1 60 ? 8.719 14.406 -4.078 1 98.81 60 LEU B N 1
ATOM 1850 C CA . LEU B 1 60 ? 8.656 13.031 -3.594 1 98.81 60 LEU B CA 1
ATOM 1851 C C . LEU B 1 60 ? 7.422 12.812 -2.727 1 98.81 60 LEU B C 1
ATOM 1853 O O . LEU B 1 60 ? 7.09 13.656 -1.889 1 98.81 60 LEU B O 1
ATOM 1857 N N . ILE B 1 61 ? 6.746 11.766 -2.947 1 98.94 61 ILE B N 1
ATOM 1858 C CA . ILE B 1 61 ? 5.672 11.336 -2.062 1 98.94 61 ILE B CA 1
ATOM 1859 C C . ILE B 1 61 ? 6.215 10.336 -1.043 1 98.94 61 ILE B C 1
ATOM 1861 O O . ILE B 1 61 ? 6.91 9.383 -1.407 1 98.94 61 ILE B O 1
ATOM 1865 N N . VAL B 1 62 ? 5.98 10.578 0.182 1 98.88 62 VAL B N 1
ATOM 1866 C CA . VAL B 1 62 ? 6.273 9.625 1.249 1 98.88 62 VAL B CA 1
ATOM 1867 C C . VAL B 1 62 ? 4.973 9.047 1.804 1 98.88 62 VAL B C 1
ATOM 1869 O O . VAL B 1 62 ? 4.062 9.797 2.17 1 98.88 62 VAL B O 1
ATOM 1872 N N . GLY B 1 63 ? 4.863 7.746 1.808 1 98.75 63 GLY B N 1
ATOM 1873 C CA . GLY B 1 63 ? 3.658 7.086 2.287 1 98.75 63 GLY B CA 1
ATOM 1874 C C . GLY B 1 63 ? 3.889 6.25 3.531 1 98.75 63 GLY B C 1
ATOM 1875 O O . GLY B 1 63 ? 4.926 5.594 3.662 1 98.75 63 GLY B O 1
ATOM 1876 N N . LEU B 1 64 ? 2.914 6.219 4.383 1 98 64 LEU B N 1
ATOM 1877 C CA . LEU B 1 64 ? 3.057 5.516 5.652 1 98 64 LEU B CA 1
ATOM 1878 C C . LEU B 1 64 ? 2.535 4.086 5.547 1 98 64 LEU B C 1
ATOM 1880 O O . LEU B 1 64 ? 1.486 3.848 4.945 1 98 64 LEU B O 1
ATOM 1884 N N . ASP B 1 65 ? 3.209 3.146 6.156 1 96.81 65 ASP B N 1
ATOM 1885 C CA . ASP B 1 65 ? 2.844 1.739 6.273 1 96.81 65 ASP B CA 1
ATOM 1886 C C . ASP B 1 65 ? 1.622 1.562 7.172 1 96.81 65 ASP B C 1
ATOM 1888 O O . ASP B 1 65 ? 1.644 1.956 8.344 1 96.81 65 ASP B O 1
ATOM 1892 N N . SER B 1 66 ? 0.542 0.955 6.562 1 96.56 66 SER B N 1
ATOM 1893 C CA . SER B 1 66 ? 0.511 0.314 5.25 1 96.56 66 SER B CA 1
ATOM 1894 C C . SER B 1 66 ? -0.463 1.02 4.312 1 96.56 66 SER B C 1
ATOM 1896 O O . SER B 1 66 ? -0.311 0.96 3.092 1 96.56 66 SER B O 1
ATOM 1898 N N . ARG B 1 67 ? -1.438 1.786 5.004 1 97.94 67 ARG B N 1
ATOM 1899 C CA . ARG B 1 67 ? -2.545 2.211 4.152 1 97.94 67 ARG B CA 1
ATOM 1900 C C . ARG B 1 67 ? -2.17 3.445 3.34 1 97.94 67 ARG B C 1
ATOM 1902 O O . ARG B 1 67 ? -2.828 3.77 2.35 1 97.94 67 ARG B O 1
ATOM 1909 N N . GLY B 1 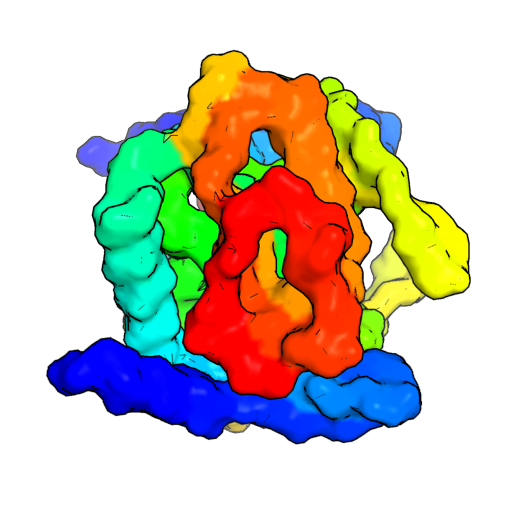68 ? -1.097 4.047 3.727 1 98.38 68 GLY B N 1
ATOM 1910 C CA . GLY B 1 68 ? -0.536 5.07 2.857 1 98.38 68 GLY B CA 1
ATOM 1911 C C . GLY B 1 68 ? -0.084 4.527 1.514 1 98.38 68 GLY B C 1
ATOM 1912 O O . GLY B 1 68 ? 0.057 5.285 0.55 1 98.38 68 GLY B O 1
ATOM 1913 N N . PHE B 1 69 ? 0.186 3.215 1.487 1 98.62 69 PHE B N 1
ATOM 1914 C CA . PHE B 1 69 ? 0.652 2.568 0.266 1 98.62 69 PHE B CA 1
ATOM 1915 C C . PHE B 1 69 ? -0.48 2.441 -0.746 1 98.62 69 PHE B C 1
ATOM 1917 O O . PHE B 1 69 ? -0.237 2.211 -1.933 1 98.62 69 PHE B O 1
ATOM 1924 N N . LEU B 1 70 ? -1.682 2.605 -0.273 1 98.38 70 LEU B N 1
ATOM 1925 C CA . LEU B 1 70 ? -2.838 2.475 -1.152 1 98.38 70 LEU B CA 1
ATOM 1926 C C . LEU B 1 70 ? -2.908 3.639 -2.135 1 98.38 70 LEU B C 1
ATOM 1928 O O . LEU B 1 70 ? -3.465 3.502 -3.227 1 98.38 70 LEU B O 1
ATOM 1932 N N . PHE B 1 71 ? -2.27 4.785 -1.702 1 97.56 71 PHE B N 1
ATOM 1933 C CA . PHE B 1 71 ? -2.434 6.02 -2.461 1 97.56 71 PHE B CA 1
ATOM 1934 C C . PHE B 1 71 ? -1.081 6.59 -2.869 1 97.56 71 PHE B C 1
ATOM 1936 O O . PHE B 1 71 ? -0.942 7.156 -3.953 1 97.56 71 PHE B O 1
ATOM 1943 N N . GLY B 1 72 ? -0.126 6.395 -2.082 1 98.38 72 GLY B N 1
ATOM 1944 C CA . GLY B 1 72 ? 1.175 7.016 -2.273 1 98.38 72 GLY B CA 1
ATOM 1945 C C . GLY B 1 72 ? 1.771 6.738 -3.641 1 98.38 72 GLY B C 1
ATOM 1946 O O . GLY B 1 72 ? 2.035 7.668 -4.41 1 98.38 72 GLY B O 1
ATOM 1947 N N . PRO B 1 73 ? 1.872 5.477 -3.953 1 98.44 73 PRO B N 1
ATOM 1948 C CA . PRO B 1 73 ? 2.49 5.137 -5.238 1 98.44 73 PRO B CA 1
ATOM 1949 C C . PRO B 1 73 ? 1.688 5.645 -6.434 1 98.44 73 PRO B C 1
ATOM 1951 O O . PRO B 1 73 ? 2.262 6.188 -7.379 1 98.44 73 PRO B O 1
ATOM 1954 N N . ILE B 1 74 ? 0.392 5.547 -6.434 1 97.75 74 ILE B N 1
ATOM 1955 C CA . ILE B 1 74 ? -0.431 5.965 -7.566 1 97.75 74 ILE B CA 1
ATOM 1956 C C . ILE B 1 74 ? -0.331 7.477 -7.746 1 97.75 74 ILE B C 1
ATOM 1958 O O . ILE B 1 74 ? -0.153 7.965 -8.867 1 97.75 74 ILE B O 1
ATOM 1962 N N . ILE B 1 75 ? -0.375 8.195 -6.641 1 98.31 75 ILE B N 1
ATOM 1963 C CA . ILE B 1 75 ? -0.293 9.656 -6.711 1 98.31 75 ILE B CA 1
ATOM 1964 C C . ILE B 1 75 ? 1.082 10.07 -7.227 1 98.31 75 ILE B C 1
ATOM 1966 O O . ILE B 1 75 ? 1.193 10.977 -8.055 1 98.31 75 ILE B O 1
ATOM 1970 N N . ALA B 1 76 ? 2.127 9.391 -6.738 1 98.56 76 ALA B N 1
ATOM 1971 C CA . ALA B 1 76 ? 3.479 9.664 -7.219 1 98.56 76 ALA B CA 1
ATOM 1972 C C . ALA B 1 76 ? 3.566 9.5 -8.734 1 98.56 76 ALA B C 1
ATOM 1974 O O . ALA B 1 76 ? 4.098 10.367 -9.43 1 98.56 76 ALA B O 1
ATOM 1975 N N . GLN B 1 77 ? 2.979 8.453 -9.211 1 96.88 77 GLN B N 1
ATOM 1976 C CA . GLN B 1 77 ? 3.016 8.164 -10.641 1 96.88 77 GLN B CA 1
ATOM 1977 C C . GLN B 1 77 ? 2.23 9.203 -11.43 1 96.88 77 GLN B C 1
ATOM 1979 O O . GLN B 1 77 ? 2.689 9.672 -12.477 1 96.88 77 GLN B O 1
ATOM 1984 N N . LEU B 1 78 ? 1.091 9.547 -10.961 1 96.81 78 LEU B N 1
ATOM 1985 C CA . LEU B 1 78 ? 0.229 10.492 -11.656 1 96.81 78 LEU B CA 1
ATOM 1986 C C . LEU B 1 78 ? 0.868 11.883 -11.703 1 96.81 78 LEU B C 1
ATOM 1988 O O . LEU B 1 78 ? 0.639 12.641 -12.641 1 96.81 78 LEU B O 1
ATOM 1992 N N . LEU B 1 79 ? 1.729 12.148 -10.695 1 98 79 LEU B N 1
ATOM 1993 C CA . LEU B 1 79 ? 2.408 13.438 -10.625 1 98 79 LEU B CA 1
ATOM 1994 C C . LEU B 1 79 ? 3.758 13.383 -11.336 1 98 79 LEU B C 1
ATOM 1996 O O . LEU B 1 79 ? 4.41 14.406 -11.516 1 98 79 LEU B O 1
ATOM 2000 N N . GLY B 1 80 ? 4.18 12.164 -11.664 1 97.31 80 GLY B N 1
ATOM 2001 C CA . GLY B 1 80 ? 5.465 12.008 -12.328 1 97.31 80 GLY B CA 1
ATOM 2002 C C . GLY B 1 80 ? 6.645 12.203 -11.398 1 97.31 80 GLY B C 1
ATOM 2003 O O . GLY B 1 80 ? 7.66 12.789 -11.781 1 97.31 80 GLY B O 1
ATOM 2004 N N . ILE B 1 81 ? 6.535 11.812 -10.18 1 98.44 81 ILE B N 1
ATOM 2005 C CA . ILE B 1 81 ? 7.621 11.914 -9.211 1 98.44 81 ILE B CA 1
ATOM 2006 C C . ILE B 1 81 ? 7.789 10.586 -8.484 1 98.44 81 ILE B C 1
ATOM 2008 O O . ILE B 1 81 ? 7.062 9.625 -8.75 1 98.44 81 ILE B O 1
ATOM 2012 N N . GLY B 1 82 ? 8.773 10.453 -7.547 1 98.31 82 GLY B N 1
ATOM 2013 C CA . GLY B 1 82 ? 9.094 9.203 -6.883 1 98.31 82 GLY B CA 1
ATOM 2014 C C . GLY B 1 82 ? 8.289 8.977 -5.617 1 98.31 82 GLY B C 1
ATOM 2015 O O . GLY B 1 82 ? 7.555 9.859 -5.176 1 98.31 82 GLY B O 1
ATOM 2016 N N . PHE B 1 83 ? 8.422 7.82 -5.145 1 98.75 83 PHE B N 1
ATOM 2017 C CA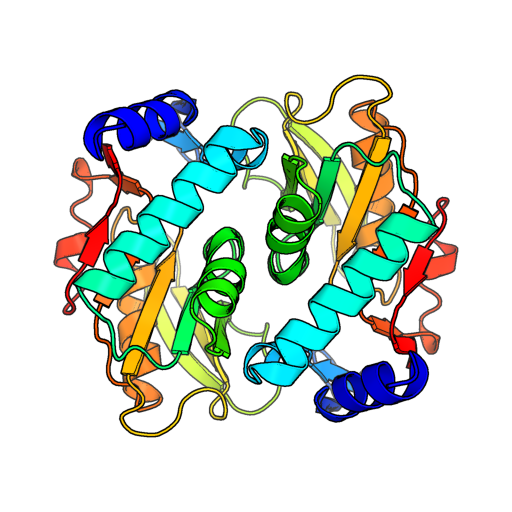 . PHE B 1 83 ? 7.758 7.398 -3.918 1 98.75 83 PHE B CA 1
ATOM 2018 C C . PHE B 1 83 ? 8.75 6.754 -2.957 1 98.75 83 PHE B C 1
ATOM 2020 O O . PHE B 1 83 ? 9.648 6.023 -3.379 1 98.75 83 PHE B O 1
ATOM 2027 N N . ALA B 1 84 ? 8.617 7.07 -1.676 1 98.75 84 ALA B N 1
ATOM 2028 C CA . ALA B 1 84 ? 9.383 6.41 -0.624 1 98.75 84 ALA B CA 1
ATOM 2029 C C . ALA B 1 84 ? 8.492 6.023 0.55 1 98.75 84 ALA B C 1
ATOM 2031 O O . ALA B 1 84 ? 7.617 6.797 0.954 1 98.75 84 ALA B O 1
ATOM 2032 N N . PRO B 1 85 ? 8.734 4.887 1.087 1 98.75 85 PRO B N 1
ATOM 2033 C CA . PRO B 1 85 ? 7.902 4.434 2.205 1 98.75 85 PRO B CA 1
ATOM 2034 C C . PRO B 1 85 ? 8.508 4.77 3.566 1 98.75 85 PRO B C 1
ATOM 2036 O O . PRO B 1 85 ? 9.734 4.816 3.705 1 98.75 85 PRO B O 1
ATOM 2039 N N . VAL B 1 86 ? 7.668 5.07 4.473 1 98.5 86 VAL B N 1
ATOM 2040 C CA . VAL B 1 86 ? 7.938 4.93 5.898 1 98.5 86 VAL B CA 1
ATOM 2041 C C . VAL B 1 86 ? 7.336 3.625 6.414 1 98.5 86 VAL B C 1
ATOM 2043 O O . VAL B 1 86 ? 6.156 3.344 6.188 1 98.5 86 VAL B O 1
ATOM 2046 N N . ARG B 1 87 ? 8.18 2.826 7.02 1 98.25 87 ARG B N 1
ATOM 2047 C CA . ARG B 1 87 ? 7.672 1.53 7.461 1 98.25 87 ARG B CA 1
ATOM 2048 C C . ARG B 1 87 ? 7.98 1.297 8.938 1 98.25 87 ARG B C 1
ATOM 2050 O O . ARG B 1 87 ? 8.781 2.021 9.531 1 98.25 87 ARG B O 1
ATOM 2057 N N . LYS B 1 88 ? 7.293 0.311 9.453 1 95.56 88 LYS B N 1
ATOM 2058 C CA . LYS B 1 88 ? 7.562 -0.08 10.836 1 95.56 88 LYS B CA 1
ATOM 2059 C C . LYS B 1 88 ? 8.984 -0.605 10.992 1 95.56 88 LYS B C 1
ATOM 2061 O O . LYS B 1 88 ? 9.602 -1.048 10.016 1 95.56 88 LYS B O 1
ATOM 2066 N N . SER B 1 89 ? 9.406 -0.525 12.219 1 94.88 89 SER B N 1
ATOM 2067 C CA . SER B 1 89 ? 10.781 -0.92 12.508 1 94.88 89 SER B CA 1
ATOM 2068 C C . SER B 1 89 ? 11.047 -2.359 12.078 1 94.88 89 SER B C 1
ATOM 2070 O O . SER B 1 89 ? 10.203 -3.238 12.289 1 94.88 89 SER B O 1
ATOM 2072 N N . GLY B 1 90 ? 12.211 -2.527 11.438 1 94.62 90 GLY B N 1
ATOM 2073 C CA . GLY B 1 90 ? 12.648 -3.865 11.078 1 94.62 90 GLY B CA 1
ATOM 2074 C C . GLY B 1 90 ? 12.172 -4.301 9.703 1 94.62 90 GLY B C 1
ATOM 2075 O O . GLY B 1 90 ? 12.484 -5.402 9.25 1 94.62 90 GLY B O 1
ATOM 2076 N N . LYS B 1 91 ? 11.492 -3.426 8.992 1 96.12 91 LYS B N 1
ATOM 2077 C CA . LYS B 1 91 ? 10.906 -3.812 7.715 1 96.12 91 LYS B CA 1
ATOM 2078 C C . LYS B 1 91 ? 11.695 -3.225 6.547 1 96.12 91 LYS B C 1
ATOM 2080 O O . LYS B 1 91 ? 11.383 -3.484 5.383 1 96.12 91 LYS B O 1
ATOM 2085 N N . LEU B 1 92 ? 12.695 -2.469 6.828 1 97.62 92 LEU B N 1
ATOM 2086 C CA . LEU B 1 92 ? 13.539 -1.874 5.797 1 97.62 92 LEU B CA 1
ATOM 2087 C C . LEU B 1 92 ? 14.992 -2.316 5.953 1 97.62 92 LEU B C 1
ATOM 2089 O O . LEU B 1 92 ? 15.508 -2.369 7.07 1 97.62 92 LEU B O 1
ATOM 2093 N N . PRO B 1 93 ? 15.578 -2.613 4.828 1 96.12 93 PRO B N 1
ATOM 2094 C CA . PRO B 1 93 ? 16.984 -3.012 4.867 1 96.12 93 PRO B CA 1
ATOM 2095 C C . PRO B 1 93 ? 17.938 -1.817 4.871 1 96.12 93 PRO B C 1
ATOM 2097 O O . PRO B 1 93 ? 17.5 -0.677 4.691 1 96.12 93 PRO B O 1
ATOM 2100 N N . GLY B 1 94 ? 19.172 -2.105 5.117 1 95.06 94 GLY B N 1
ATOM 2101 C CA . GLY B 1 94 ? 20.203 -1.078 4.992 1 95.06 94 GLY B CA 1
ATOM 2102 C C . GLY B 1 94 ? 20.188 -0.079 6.133 1 95.06 94 GLY B C 1
ATOM 2103 O O . GLY B 1 94 ? 19.797 -0.416 7.258 1 95.06 94 GLY B O 1
ATOM 2104 N N . GLU B 1 95 ? 20.656 1.105 5.844 1 96.81 95 GLU B N 1
ATOM 2105 C CA . GLU B 1 95 ? 20.703 2.17 6.844 1 96.81 95 GLU B CA 1
ATOM 2106 C C . GLU B 1 95 ? 19.391 2.941 6.887 1 96.81 95 GLU B C 1
ATOM 2108 O O . GLU B 1 95 ? 18.875 3.381 5.848 1 96.81 95 GLU B O 1
ATOM 2113 N N . THR B 1 96 ? 18.891 3.086 8.078 1 98.12 96 THR B N 1
ATOM 2114 C CA . THR B 1 96 ? 17.609 3.764 8.242 1 98.12 96 THR B CA 1
ATOM 2115 C C . THR B 1 96 ? 17.688 4.824 9.336 1 98.12 96 THR B C 1
ATOM 2117 O O . THR B 1 96 ? 18.562 4.766 10.195 1 98.12 96 THR B O 1
ATOM 2120 N N . TYR B 1 97 ? 16.938 5.879 9.203 1 98.5 97 TYR B N 1
ATOM 2121 C CA . TYR B 1 97 ? 16.562 6.707 10.344 1 98.5 97 TYR B CA 1
ATOM 2122 C C . TYR B 1 97 ? 15.383 6.109 11.086 1 98.5 97 TYR B C 1
ATOM 2124 O O . TYR B 1 97 ? 14.523 5.465 10.477 1 98.5 97 TYR B O 1
ATOM 2132 N N . LYS B 1 98 ? 15.375 6.344 12.352 1 97.88 98 LYS B N 1
ATOM 2133 C CA . LYS B 1 98 ? 14.328 5.758 13.188 1 97.88 98 LYS B CA 1
ATOM 2134 C C . LYS B 1 98 ? 13.734 6.801 14.133 1 97.88 98 LYS B C 1
ATOM 2136 O O . LYS B 1 98 ? 14.469 7.617 14.695 1 97.88 98 LYS B O 1
ATOM 2141 N N . VAL B 1 99 ? 12.438 6.805 14.258 1 96.88 99 VAL B N 1
ATOM 2142 C CA . VAL B 1 99 ? 11.711 7.629 15.219 1 96.88 99 VAL B CA 1
ATOM 2143 C C . VAL B 1 99 ? 10.711 6.77 15.992 1 96.88 99 VAL B C 1
ATOM 2145 O O . VAL B 1 99 ? 9.969 5.992 15.391 1 96.88 99 VAL B O 1
ATOM 2148 N N . SER B 1 100 ? 10.742 6.949 17.281 1 93.31 100 SER B N 1
ATOM 2149 C CA . SER B 1 100 ? 9.82 6.199 18.125 1 93.31 100 SER B CA 1
ATOM 2150 C C . SER B 1 100 ? 8.656 7.07 18.578 1 93.31 100 SER B C 1
ATOM 2152 O O . SER B 1 100 ? 8.773 8.297 18.656 1 93.31 100 SER B O 1
ATOM 2154 N N . TYR B 1 101 ? 7.527 6.465 18.734 1 86.62 101 TYR B N 1
ATOM 2155 C CA . TYR B 1 101 ? 6.34 7.168 19.203 1 86.62 101 TYR B CA 1
ATOM 2156 C C . TYR B 1 101 ? 5.512 6.281 20.125 1 86.62 101 TYR B C 1
ATOM 2158 O O . TYR B 1 101 ? 5.562 5.051 20.031 1 86.62 101 TYR B O 1
ATOM 2166 N N . LYS B 1 102 ? 4.879 6.918 21.078 1 79.5 102 LYS B N 1
ATOM 2167 C CA . LYS B 1 102 ? 4.137 6.211 22.125 1 79.5 102 LYS B CA 1
ATOM 2168 C C . LYS B 1 102 ? 2.748 5.812 21.641 1 79.5 102 LYS B C 1
ATOM 2170 O O . LYS B 1 102 ? 2.092 6.578 20.922 1 79.5 102 LYS B O 1
ATOM 2175 N N . LEU B 1 103 ? 2.396 4.586 21.797 1 74.44 103 LEU B N 1
ATOM 2176 C CA . LEU B 1 103 ? 1.039 4.078 21.641 1 74.44 103 LEU B CA 1
ATOM 2177 C C . LEU B 1 103 ? 0.314 4.031 22.984 1 74.44 103 LEU B C 1
ATOM 2179 O O . LEU B 1 103 ? 0.863 4.453 24 1 74.44 103 LEU B O 1
ATOM 2183 N N . GLU B 1 104 ? -1.034 3.781 22.875 1 66.94 104 GLU B N 1
ATOM 2184 C CA . GLU B 1 104 ? -1.757 3.617 24.141 1 66.94 104 GLU B CA 1
ATOM 2185 C C . GLU B 1 104 ? -1.03 2.652 25.078 1 66.94 104 GLU B C 1
ATOM 2187 O O . GLU B 1 104 ? -0.902 2.916 26.266 1 66.94 104 GLU B O 1
ATOM 2192 N N . TYR B 1 105 ? -0.566 1.494 24.328 1 70.94 105 TYR B N 1
ATOM 2193 C CA . TYR B 1 105 ? 0.236 0.525 25.062 1 70.94 105 TYR B CA 1
ATOM 2194 C C . TYR B 1 105 ? 1.562 0.264 24.359 1 70.94 105 TYR B C 1
ATOM 2196 O O . TYR B 1 105 ? 1.587 -0.266 23.25 1 70.94 105 TYR B O 1
ATOM 2204 N N . GLY B 1 106 ? 2.678 0.685 24.938 1 81.94 106 GLY B N 1
ATOM 2205 C CA . GLY B 1 106 ? 4 0.397 24.406 1 81.94 106 GLY B CA 1
ATOM 2206 C C . GLY B 1 106 ? 4.504 1.458 23.453 1 81.94 106 GLY B C 1
ATOM 2207 O O . GLY B 1 106 ? 4.066 2.609 23.5 1 81.94 106 GLY B O 1
ATOM 2208 N N . GLU B 1 107 ? 5.578 1.095 22.828 1 86.19 107 GLU B N 1
ATOM 2209 C CA . GLU B 1 107 ? 6.215 2 21.875 1 86.19 107 GLU B CA 1
ATOM 2210 C C . GLU B 1 107 ? 6.414 1.327 20.516 1 86.19 107 GLU B C 1
ATOM 2212 O O . GLU B 1 107 ? 6.531 0.102 20.438 1 86.19 107 GLU B O 1
ATOM 2217 N N . ASP B 1 108 ? 6.121 2.018 19.578 1 88.62 108 ASP B N 1
ATOM 2218 C CA . ASP B 1 108 ? 6.434 1.574 18.219 1 88.62 108 ASP B CA 1
ATOM 2219 C C . ASP B 1 108 ? 7.375 2.557 17.531 1 88.62 108 ASP B C 1
ATOM 2221 O O . ASP B 1 108 ? 7.66 3.633 18.062 1 88.62 108 ASP B O 1
ATOM 2225 N N . SER B 1 109 ? 8.016 2.107 16.422 1 95.56 109 SER B N 1
ATOM 2226 C CA . SER B 1 109 ? 8.938 2.986 15.719 1 95.56 109 SER B CA 1
ATOM 2227 C C . SER B 1 109 ? 8.734 2.896 14.211 1 95.56 109 SER B C 1
ATOM 2229 O O . SER B 1 109 ? 8.359 1.844 13.688 1 95.56 109 SER B O 1
ATOM 2231 N N . PHE B 1 110 ? 8.891 4.023 13.625 1 97.75 110 PHE B N 1
ATOM 2232 C CA . PHE B 1 110 ? 8.938 4.113 12.172 1 97.75 110 PHE B CA 1
ATOM 2233 C C . PHE B 1 110 ? 10.367 4.266 11.68 1 97.75 110 PHE B C 1
ATOM 2235 O O . PHE B 1 110 ? 11.219 4.805 12.391 1 97.75 110 PHE B O 1
ATOM 2242 N N . GLU B 1 111 ? 10.594 3.76 10.523 1 98.62 111 GLU B N 1
ATOM 2243 C CA . GLU B 1 111 ? 11.898 3.885 9.875 1 98.62 111 GLU B CA 1
ATOM 2244 C C . GLU B 1 111 ? 11.75 4.352 8.43 1 98.62 111 GLU B C 1
ATOM 2246 O O . GLU B 1 111 ? 10.719 4.109 7.793 1 98.62 111 GLU B O 1
ATOM 2251 N N . ILE B 1 112 ? 12.789 5.023 7.969 1 98.62 112 ILE B N 1
ATOM 2252 C CA . ILE B 1 112 ? 12.93 5.402 6.566 1 98.62 112 ILE B CA 1
ATOM 2253 C C . ILE B 1 112 ? 14.367 5.18 6.113 1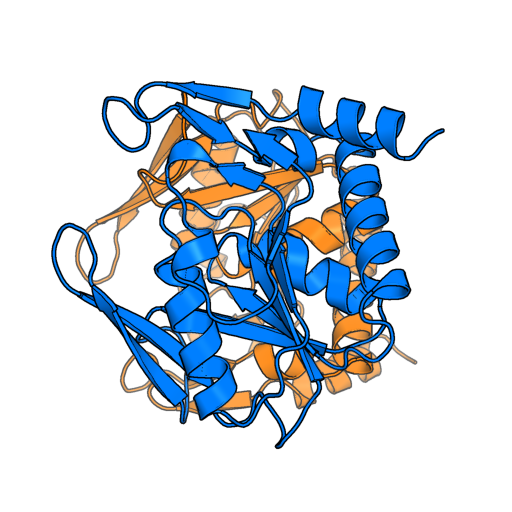 98.62 112 ILE B C 1
ATOM 2255 O O . ILE B 1 112 ? 15.305 5.371 6.891 1 98.62 112 ILE B O 1
ATOM 2259 N N . GLU B 1 113 ? 14.516 4.68 4.895 1 98.12 113 GLU B N 1
ATOM 2260 C CA . GLU B 1 113 ? 15.859 4.477 4.371 1 98.12 113 GLU B CA 1
ATOM 2261 C C . GLU B 1 113 ? 16.609 5.801 4.238 1 98.12 113 GLU B C 1
ATOM 2263 O O . GLU B 1 113 ? 16.062 6.77 3.695 1 98.12 113 GLU B O 1
ATOM 2268 N N . LYS B 1 114 ? 17.828 5.84 4.621 1 97.56 114 LYS B N 1
ATOM 2269 C CA . LYS B 1 114 ? 18.609 7.074 4.594 1 97.56 114 LYS B CA 1
ATOM 2270 C C . LYS B 1 114 ? 18.781 7.578 3.166 1 97.56 114 LYS B C 1
ATOM 2272 O O . LYS B 1 114 ? 18.906 8.781 2.939 1 97.56 114 LYS B O 1
ATOM 2277 N N . SER B 1 115 ? 18.75 6.68 2.236 1 95.5 115 SER B N 1
ATOM 2278 C CA . SER B 1 115 ? 19 7.027 0.842 1 95.5 115 SER B CA 1
ATOM 2279 C C . SER B 1 115 ? 17.719 7.512 0.157 1 95.5 115 SER B C 1
ATOM 2281 O O . SER B 1 115 ? 17.75 7.941 -0.998 1 95.5 115 SER B O 1
ATOM 2283 N N . SER B 1 116 ? 16.656 7.582 0.885 1 96.94 116 SER B N 1
ATOM 2284 C CA . SER B 1 116 ? 15.359 7.785 0.234 1 96.94 116 SER B CA 1
ATOM 2285 C C . SER B 1 116 ? 15.094 9.266 -0.013 1 96.94 116 SER B C 1
ATOM 2287 O O . SER B 1 116 ? 14.281 9.617 -0.873 1 96.94 116 SER B O 1
ATOM 2289 N N . ILE B 1 117 ? 15.703 10.109 0.806 1 98.06 117 ILE B N 1
ATOM 2290 C CA . ILE B 1 117 ? 15.383 11.531 0.745 1 98.06 117 ILE B CA 1
ATOM 2291 C C . ILE B 1 117 ? 16.672 12.344 0.582 1 98.06 117 ILE B C 1
ATOM 2293 O O . ILE B 1 117 ? 17.656 12.102 1.279 1 98.06 117 ILE B O 1
ATOM 2297 N N . LYS B 1 118 ? 16.609 13.219 -0.384 1 97.81 118 LYS B N 1
ATOM 2298 C CA . LYS B 1 118 ? 17.703 14.18 -0.547 1 97.81 118 LYS B CA 1
ATOM 2299 C C . LYS B 1 118 ? 17.531 15.383 0.369 1 97.81 118 LYS B C 1
ATOM 2301 O O . LYS B 1 118 ? 16.406 15.719 0.743 1 97.81 118 LYS B O 1
ATOM 2306 N N . GLN B 1 119 ? 18.625 16.031 0.664 1 98.5 119 GLN B N 1
ATOM 2307 C CA . GLN B 1 119 ? 18.562 17.234 1.497 1 98.5 119 GLN B CA 1
ATOM 2308 C C . GLN B 1 119 ? 17.656 18.297 0.89 1 98.5 119 GLN B C 1
ATOM 2310 O O . GLN B 1 119 ? 17.781 18.625 -0.29 1 98.5 119 GLN B O 1
ATOM 2315 N N . ASP B 1 120 ? 16.719 18.766 1.657 1 98.56 120 ASP B N 1
ATOM 2316 C CA . ASP B 1 120 ? 15.812 19.859 1.348 1 98.56 120 ASP B CA 1
ATOM 2317 C C . ASP B 1 120 ? 14.805 19.453 0.273 1 98.56 120 ASP B C 1
ATOM 2319 O O . ASP B 1 120 ? 14.117 20.297 -0.295 1 98.56 120 ASP B O 1
ATOM 2323 N N . GLN B 1 121 ? 14.836 18.125 -0.054 1 98.75 121 GLN B N 1
ATOM 2324 C CA . GLN B 1 121 ? 13.852 17.641 -1.023 1 98.75 121 GLN B CA 1
ATOM 2325 C C . GLN B 1 121 ? 12.43 17.969 -0.571 1 98.75 121 GLN B C 1
ATOM 2327 O O . GLN B 1 121 ? 12.094 17.797 0.603 1 98.75 121 GLN B O 1
ATOM 2332 N N . LYS B 1 122 ? 11.609 18.484 -1.458 1 98.88 122 LYS B N 1
ATOM 2333 C CA . LYS B 1 122 ? 10.227 18.859 -1.159 1 98.88 122 LYS B CA 1
ATOM 2334 C C . LYS B 1 122 ? 9.32 17.625 -1.131 1 98.88 122 LYS B C 1
ATOM 2336 O O . LYS B 1 122 ? 9.141 16.969 -2.15 1 98.88 122 LYS B O 1
ATOM 2341 N N . ILE B 1 123 ? 8.672 17.453 0.032 1 98.75 123 ILE B N 1
ATOM 2342 C CA . ILE B 1 123 ? 8.031 16.172 0.307 1 98.75 123 ILE B CA 1
ATOM 2343 C C . ILE B 1 123 ? 6.559 16.391 0.635 1 98.75 123 ILE B C 1
ATOM 2345 O O . ILE B 1 123 ? 6.203 17.359 1.313 1 98.75 123 ILE B O 1
ATOM 2349 N N . LEU B 1 124 ? 5.762 15.57 0.141 1 98.94 124 LEU B N 1
ATOM 2350 C CA . LEU B 1 124 ? 4.398 15.398 0.637 1 98.94 124 LEU B CA 1
ATOM 2351 C C . LEU B 1 124 ? 4.238 14.039 1.309 1 98.94 124 LEU B C 1
ATOM 2353 O O . LEU B 1 124 ? 4.602 13.008 0.735 1 98.94 124 LEU B O 1
ATOM 2357 N N . ILE B 1 125 ? 3.729 14.008 2.559 1 98.88 125 ILE B N 1
ATOM 2358 C CA . ILE B 1 125 ? 3.469 12.781 3.295 1 98.88 125 ILE B CA 1
ATOM 2359 C C . ILE B 1 125 ? 1.996 12.398 3.158 1 98.88 125 ILE B C 1
ATOM 2361 O O . ILE B 1 125 ? 1.111 13.234 3.334 1 98.88 125 ILE B O 1
ATOM 2365 N N . ILE B 1 126 ? 1.762 11.125 2.861 1 98.81 126 ILE B N 1
ATOM 2366 C CA . ILE B 1 126 ? 0.38 10.727 2.611 1 98.81 126 ILE B CA 1
ATOM 2367 C C . ILE B 1 126 ? 0.024 9.523 3.477 1 98.81 126 ILE B C 1
ATOM 2369 O O . ILE B 1 126 ? 0.84 8.609 3.652 1 98.81 126 ILE B O 1
ATOM 2373 N N . ASP B 1 127 ? -1.145 9.484 3.998 1 98.19 127 ASP B N 1
ATOM 2374 C CA . ASP B 1 127 ? -1.782 8.359 4.676 1 98.19 127 ASP B CA 1
ATOM 2375 C C . ASP B 1 127 ? -3.287 8.336 4.41 1 98.19 127 ASP B C 1
ATOM 2377 O O . ASP B 1 127 ? -3.822 9.25 3.777 1 98.19 127 ASP B O 1
ATOM 2381 N N . ASP B 1 128 ? -3.941 7.246 4.812 1 97.94 128 ASP B N 1
ATOM 2382 C CA . ASP B 1 128 ? -5.371 7.148 4.535 1 97.94 128 ASP B CA 1
ATOM 2383 C C . ASP B 1 128 ? -6.184 7.949 5.555 1 97.94 128 ASP B C 1
ATOM 2385 O O . ASP B 1 128 ? -7.211 8.531 5.215 1 97.94 128 ASP B O 1
ATOM 2389 N N . LEU B 1 129 ? -5.672 7.934 6.812 1 97.38 129 LEU B N 1
ATOM 2390 C CA . LEU B 1 129 ? -6.504 8.469 7.887 1 97.38 129 LEU B CA 1
ATOM 2391 C C . LEU B 1 129 ? -5.645 9.031 9.008 1 97.38 129 LEU B C 1
ATOM 2393 O O . LEU B 1 129 ? -4.617 8.453 9.367 1 97.38 129 LEU B O 1
ATOM 2397 N N . ILE B 1 130 ? -6.102 10.172 9.594 1 95.75 130 ILE B N 1
ATOM 2398 C CA . ILE B 1 130 ? -5.5 10.695 10.812 1 95.75 130 ILE B CA 1
ATOM 2399 C C . ILE B 1 130 ? -6.52 10.672 11.945 1 95.75 130 ILE B C 1
ATOM 2401 O O . ILE B 1 130 ? -7.637 11.18 11.797 1 95.75 130 ILE B O 1
ATOM 2405 N N . ALA B 1 131 ? -6.145 10 12.938 1 92.56 131 ALA B N 1
ATOM 2406 C CA . ALA B 1 131 ? -6.957 9.961 14.156 1 92.56 131 ALA B CA 1
ATOM 2407 C C . ALA B 1 131 ? -6.332 10.805 15.258 1 92.56 131 ALA B C 1
ATOM 2409 O O . ALA B 1 131 ? -6.629 12 15.375 1 92.56 131 ALA B O 1
ATOM 2410 N N . THR B 1 132 ? -5.379 10.234 16.016 1 90.19 132 THR B N 1
ATOM 2411 C CA . THR B 1 132 ? -4.766 10.969 17.125 1 90.19 132 THR B CA 1
ATOM 2412 C C . THR B 1 132 ? -3.559 11.766 16.641 1 90.19 132 THR B C 1
ATOM 2414 O O . THR B 1 132 ? -3.068 12.648 17.344 1 90.19 132 THR B O 1
ATOM 2417 N N . GLY B 1 133 ? -3.076 11.375 15.508 1 93.12 133 GLY B N 1
ATOM 2418 C CA . GLY B 1 133 ? -2.016 12.156 14.898 1 93.12 133 GLY B CA 1
ATOM 2419 C C . GLY B 1 133 ? -0.627 11.648 15.227 1 93.12 133 GLY B C 1
ATOM 2420 O O . GLY B 1 133 ? 0.37 12.164 14.727 1 93.12 133 GLY B O 1
ATOM 2421 N N . GLY B 1 134 ? -0.522 10.586 16.047 1 92.06 134 GLY B N 1
ATOM 2422 C CA . GLY B 1 134 ? 0.762 10.055 16.484 1 92.06 134 GLY B CA 1
ATOM 2423 C C . GLY B 1 134 ? 1.618 9.562 15.328 1 92.06 134 GLY B C 1
ATOM 2424 O O . GLY B 1 134 ? 2.803 9.891 15.242 1 92.06 134 GLY B O 1
ATOM 2425 N N . SER B 1 135 ? 1.003 8.766 14.406 1 94 135 SER B N 1
ATOM 2426 C CA . SER B 1 135 ? 1.733 8.234 13.258 1 94 135 SER B CA 1
ATOM 2427 C C . SER B 1 135 ? 2.236 9.352 12.352 1 94 135 SER B C 1
ATOM 2429 O O . SER B 1 135 ? 3.402 9.359 11.953 1 94 135 SER B O 1
ATOM 2431 N N . MET B 1 136 ? 1.424 10.305 12.086 1 96.62 136 MET B N 1
ATOM 2432 C CA . MET B 1 136 ? 1.79 11.406 11.203 1 96.62 136 MET B CA 1
ATOM 2433 C C . MET B 1 136 ? 2.891 12.258 11.82 1 96.62 136 MET B C 1
ATOM 2435 O O . MET B 1 136 ? 3.832 12.656 11.133 1 96.62 136 MET B O 1
ATOM 2439 N N . LYS B 1 137 ? 2.75 12.484 13.078 1 97.06 137 LYS B N 1
ATOM 2440 C CA . LYS B 1 137 ? 3.787 13.242 13.781 1 97.06 137 LYS B CA 1
ATOM 2441 C C . LYS B 1 137 ? 5.137 12.539 13.68 1 97.06 137 LYS B C 1
ATOM 2443 O O . LYS B 1 137 ? 6.148 13.164 13.359 1 97.06 137 LYS B O 1
ATOM 2448 N N . ALA B 1 138 ? 5.125 11.273 13.969 1 96.62 138 ALA B N 1
ATOM 2449 C CA . ALA B 1 138 ? 6.348 10.477 13.891 1 96.62 138 ALA B CA 1
ATOM 2450 C C . ALA B 1 138 ? 6.934 10.5 12.484 1 96.62 138 ALA B C 1
ATOM 2452 O O . ALA B 1 138 ? 8.148 10.602 12.312 1 96.62 138 ALA B O 1
ATOM 2453 N N . ALA B 1 139 ? 6.094 10.414 11.523 1 97.62 139 ALA B N 1
ATOM 2454 C CA . ALA B 1 139 ? 6.531 10.453 10.133 1 97.62 139 ALA B CA 1
ATOM 2455 C C . ALA B 1 139 ? 7.168 11.797 9.789 1 97.62 139 ALA B C 1
ATOM 2457 O O . ALA B 1 139 ? 8.195 11.852 9.109 1 97.62 139 ALA B O 1
ATOM 2458 N N . CYS B 1 140 ? 6.566 12.867 10.219 1 98.38 140 CYS B N 1
ATOM 2459 C CA . CYS B 1 140 ? 7.129 14.195 9.992 1 98.38 140 CYS B CA 1
ATOM 2460 C C . CYS B 1 140 ? 8.523 14.312 10.602 1 98.38 140 CYS B C 1
ATOM 2462 O O . CYS B 1 140 ? 9.453 14.773 9.938 1 98.38 140 CYS B O 1
ATOM 2464 N N . GLU B 1 141 ? 8.602 13.844 11.812 1 98 141 GLU B N 1
ATOM 2465 C CA . GLU B 1 141 ? 9.898 13.867 12.484 1 98 141 GLU B CA 1
ATOM 2466 C C . GLU B 1 141 ? 10.938 13.062 11.711 1 98 141 GLU B C 1
ATOM 2468 O O . GLU B 1 141 ? 12.078 13.5 11.555 1 98 141 GLU B O 1
ATOM 2473 N N . LEU B 1 142 ? 10.539 11.961 11.32 1 98.38 142 LEU B N 1
ATOM 2474 C CA . LEU B 1 142 ? 11.414 11.055 10.586 1 98.38 142 LEU B CA 1
ATOM 2475 C C . LEU B 1 142 ? 11.891 11.688 9.281 1 98.38 142 LEU B C 1
ATOM 2477 O O . LEU B 1 142 ? 13.086 11.648 8.969 1 98.38 142 LEU B O 1
ATOM 2481 N N . VAL B 1 143 ? 11.016 12.273 8.492 1 98.56 143 VAL B N 1
ATOM 2482 C CA . VAL B 1 143 ? 11.32 12.906 7.211 1 98.56 143 VAL B CA 1
ATOM 2483 C C . VAL B 1 143 ? 12.25 14.102 7.434 1 98.56 143 VAL B C 1
ATOM 2485 O O . VAL B 1 143 ? 13.188 14.312 6.668 1 98.56 143 VAL B O 1
ATOM 2488 N N . GLU B 1 144 ? 11.969 14.82 8.461 1 98.44 144 GLU B N 1
ATOM 2489 C CA . GLU B 1 144 ? 12.836 15.945 8.789 1 98.44 144 GLU B CA 1
ATOM 2490 C C . GLU B 1 144 ? 14.242 15.469 9.164 1 98.44 144 GLU B C 1
ATOM 2492 O O . GLU B 1 144 ? 15.234 16.047 8.734 1 98.44 144 GLU B O 1
ATOM 2497 N N . LYS B 1 145 ? 14.242 14.445 9.938 1 97.81 145 LYS B N 1
ATOM 2498 C CA . LYS B 1 145 ? 15.516 13.844 10.312 1 97.81 145 LYS B CA 1
ATOM 2499 C C . LYS B 1 145 ? 16.297 13.398 9.078 1 97.81 145 LYS B C 1
ATOM 2501 O O . LYS B 1 145 ? 17.531 13.484 9.047 1 97.81 145 LYS B O 1
ATOM 2506 N N . ALA B 1 146 ? 15.609 12.992 8.086 1 98.12 146 ALA B N 1
ATOM 2507 C CA . ALA B 1 146 ? 16.219 12.523 6.84 1 98.12 146 ALA B CA 1
ATOM 2508 C C . ALA B 1 146 ? 16.594 13.695 5.941 1 98.12 146 ALA B C 1
ATOM 2510 O O . ALA B 1 146 ? 17.172 13.5 4.867 1 98.12 146 ALA B O 1
ATOM 2511 N N . GLY B 1 147 ? 16.219 14.891 6.297 1 98.25 147 GLY B N 1
ATOM 2512 C CA . GLY B 1 147 ? 16.625 16.078 5.57 1 98.25 147 GLY B CA 1
ATOM 2513 C C . GLY B 1 147 ? 15.547 16.609 4.641 1 98.25 147 GLY B C 1
ATOM 2514 O O . GLY B 1 147 ? 15.789 17.531 3.861 1 98.25 147 GLY B O 1
ATOM 2515 N N . GLY B 1 148 ? 14.383 16.062 4.742 1 98.62 148 GLY B N 1
ATOM 2516 C CA . GLY B 1 148 ? 13.312 16.453 3.844 1 98.62 148 GLY B CA 1
ATOM 2517 C C . GLY B 1 148 ? 12.633 17.75 4.258 1 98.62 148 GLY B C 1
ATOM 2518 O O . GLY B 1 148 ? 12.562 18.062 5.445 1 98.62 148 GLY B O 1
ATOM 2519 N N . ASN B 1 149 ? 12.133 18.453 3.266 1 98.75 149 ASN B N 1
ATOM 2520 C CA . ASN B 1 149 ? 11.281 19.625 3.447 1 98.75 149 ASN B CA 1
ATOM 2521 C C . ASN B 1 149 ? 9.812 19.297 3.227 1 98.75 149 ASN B C 1
ATOM 2523 O O . ASN B 1 149 ? 9.359 19.203 2.086 1 98.75 149 ASN B O 1
ATOM 2527 N N . ILE B 1 150 ? 9.086 19.172 4.305 1 98.81 150 ILE B N 1
ATOM 2528 C CA . ILE B 1 150 ? 7.691 18.75 4.215 1 98.81 150 ILE B CA 1
ATOM 2529 C C . ILE B 1 150 ? 6.82 19.922 3.799 1 98.81 150 ILE B C 1
ATOM 2531 O O . ILE B 1 150 ? 6.707 20.906 4.531 1 98.81 150 ILE B O 1
ATOM 2535 N N . LEU B 1 151 ? 6.195 19.734 2.672 1 98.69 151 LEU B N 1
ATOM 2536 C CA . LEU B 1 151 ? 5.289 20.781 2.195 1 98.69 151 LEU B CA 1
ATOM 2537 C C . LEU B 1 151 ? 3.906 20.625 2.822 1 98.69 151 LEU B C 1
ATOM 2539 O O . LEU B 1 151 ? 3.262 21.609 3.17 1 98.69 151 LEU B O 1
ATOM 2543 N N . GLN B 1 152 ? 3.494 19.391 2.914 1 98.06 152 GLN B N 1
ATOM 2544 C CA . GLN B 1 152 ? 2.176 19.109 3.475 1 98.06 152 GLN B CA 1
ATOM 2545 C C . GLN B 1 152 ? 2.029 17.625 3.838 1 98.06 152 GLN B C 1
ATOM 2547 O O . GLN B 1 152 ? 2.76 16.781 3.32 1 98.06 152 GLN B O 1
ATOM 2552 N N . CYS B 1 153 ? 1.158 17.438 4.785 1 98.69 153 CYS B N 1
ATOM 2553 C CA . CYS B 1 153 ? 0.641 16.109 5.094 1 98.69 153 CYS B CA 1
ATOM 2554 C C . CYS B 1 153 ? -0.779 15.945 4.566 1 98.69 153 CYS B C 1
ATOM 2556 O O . CYS B 1 153 ? -1.629 16.812 4.77 1 98.69 153 CYS B O 1
ATOM 2558 N N . PHE B 1 154 ? -0.966 14.875 3.873 1 98.69 154 PHE B N 1
ATOM 2559 C CA . PHE B 1 154 ? -2.271 14.633 3.271 1 98.69 154 PHE B CA 1
ATOM 2560 C C . PHE B 1 154 ? -2.879 13.344 3.799 1 98.69 154 PHE B C 1
ATOM 2562 O O . PHE B 1 154 ? -2.199 12.312 3.873 1 98.69 154 PHE B O 1
ATOM 2569 N N . VAL B 1 155 ? -4.168 13.422 4.121 1 98.5 155 VAL B N 1
ATOM 2570 C CA . VAL B 1 155 ? -4.934 12.227 4.457 1 98.5 155 VAL B CA 1
ATOM 2571 C C . VAL B 1 155 ? -6.273 12.242 3.725 1 98.5 155 VAL B C 1
ATOM 2573 O O . VAL B 1 155 ? -6.785 13.312 3.389 1 98.5 155 VAL B O 1
ATOM 2576 N N . VAL B 1 156 ? -6.793 11.07 3.471 1 98.38 156 VAL B N 1
ATOM 2577 C CA . VAL B 1 156 ? -8.109 10.977 2.852 1 98.38 156 VAL B CA 1
ATOM 2578 C C . VAL B 1 156 ? -9.188 11.297 3.885 1 98.38 156 VAL B C 1
ATOM 2580 O O . VAL B 1 156 ? -10.125 12.047 3.604 1 98.38 156 VAL B O 1
ATOM 2583 N N . ILE B 1 157 ? -8.953 10.766 5.098 1 98.25 157 ILE B N 1
ATOM 2584 C CA . ILE B 1 157 ? -9.984 10.883 6.129 1 98.25 157 ILE B CA 1
ATOM 2585 C C . ILE B 1 157 ? -9.375 11.5 7.387 1 98.25 157 ILE B C 1
ATOM 2587 O O . ILE B 1 157 ? -8.312 11.078 7.844 1 98.25 157 ILE B O 1
ATOM 2591 N N . GLU B 1 158 ? -10.008 12.438 7.949 1 97.5 158 GLU B N 1
ATOM 2592 C CA . GLU B 1 158 ? -9.688 12.984 9.266 1 97.5 158 GLU B CA 1
ATOM 2593 C C . GLU B 1 158 ? -10.828 12.75 10.25 1 97.5 158 GLU B C 1
ATOM 2595 O O . GLU B 1 158 ? -11.984 13.039 9.945 1 97.5 158 GLU B O 1
ATOM 2600 N N . LEU B 1 159 ? -10.508 12.141 11.367 1 94.69 159 LEU B N 1
ATOM 2601 C CA . LEU B 1 159 ? -11.445 12.055 12.477 1 94.69 159 LEU B CA 1
ATOM 2602 C C . LEU B 1 159 ? -11.289 13.242 13.422 1 94.69 159 LEU B C 1
ATOM 2604 O O . LEU B 1 159 ? -10.461 13.211 14.328 1 94.69 159 LEU B O 1
ATOM 2608 N N . ASN B 1 160 ? -12.078 14.195 13.312 1 91.75 160 ASN B N 1
ATOM 2609 C CA . ASN B 1 160 ? -11.938 15.492 13.961 1 91.75 160 ASN B CA 1
ATOM 2610 C C . ASN B 1 160 ? -12.016 15.367 15.477 1 91.75 160 ASN B C 1
ATOM 2612 O O . ASN B 1 160 ? -11.336 16.094 16.203 1 91.75 160 ASN B O 1
ATOM 2616 N N . CYS B 1 161 ? -12.75 14.477 15.945 1 88.38 161 CYS B N 1
ATOM 2617 C CA . CYS B 1 161 ? -13 14.359 17.375 1 88.38 161 CYS B CA 1
ATOM 2618 C C . CYS B 1 161 ? -11.742 13.914 18.109 1 88.38 161 CYS B C 1
ATOM 2620 O O . CYS B 1 161 ? -11.672 14.008 19.344 1 88.38 161 CYS B O 1
ATOM 2622 N N . LEU B 1 162 ? -10.781 13.547 17.391 1 88.75 162 LEU B N 1
ATOM 2623 C CA . LEU B 1 162 ? -9.578 13.023 18.031 1 88.75 162 LEU B CA 1
ATOM 2624 C C . LEU B 1 162 ? -8.43 14.016 17.938 1 88.75 162 LEU B C 1
ATOM 2626 O O . LEU B 1 162 ? -7.332 13.758 18.422 1 88.75 162 LEU B O 1
ATOM 2630 N N . ASN B 1 163 ? -8.602 15.094 17.234 1 91.75 163 ASN B N 1
ATOM 2631 C CA . ASN B 1 163 ? -7.727 16.266 17.188 1 91.75 163 ASN B CA 1
ATOM 2632 C C . ASN B 1 163 ? -6.301 15.883 16.797 1 91.75 163 ASN B C 1
ATOM 2634 O O . ASN B 1 163 ? -5.34 16.406 17.359 1 91.75 163 ASN B O 1
ATOM 2638 N N . GLY B 1 164 ? -6.195 14.969 15.922 1 91.88 164 GLY B N 1
ATOM 2639 C CA . GLY B 1 164 ? -4.887 14.492 15.5 1 91.88 164 GLY B CA 1
ATOM 2640 C C . GLY B 1 164 ? -4.027 15.578 14.867 1 91.88 164 GLY B C 1
ATOM 2641 O O . GLY B 1 164 ? -2.809 15.586 15.039 1 91.88 164 GLY B O 1
ATOM 2642 N N . ARG B 1 165 ? -4.613 16.516 14.156 1 94.12 165 ARG B N 1
ATOM 2643 C CA . ARG B 1 165 ? -3.908 17.578 13.453 1 94.12 165 ARG B CA 1
ATOM 2644 C C . ARG B 1 165 ? -3.105 18.438 14.422 1 94.12 165 ARG B C 1
ATOM 2646 O O . ARG B 1 165 ? -2.082 19.016 14.047 1 94.12 165 ARG B O 1
ATOM 2653 N N . ASP B 1 166 ? -3.5 18.516 15.641 1 94.62 166 ASP B N 1
ATOM 2654 C CA . ASP B 1 166 ? -2.863 19.375 16.641 1 94.62 166 ASP B CA 1
ATOM 2655 C C . ASP B 1 166 ? -1.475 18.844 17 1 94.62 166 ASP B C 1
ATOM 2657 O O . ASP B 1 166 ? -0.634 19.609 17.5 1 94.62 166 ASP B O 1
ATOM 2661 N N . LYS B 1 167 ? -1.278 17.594 16.766 1 93.56 167 LYS B N 1
ATOM 2662 C CA . LYS B 1 167 ? -0.002 16.984 17.125 1 93.56 167 LYS B CA 1
ATOM 2663 C C . LYS B 1 167 ? 1.025 17.141 16.016 1 93.56 167 LYS B C 1
ATOM 2665 O O . LYS B 1 167 ? 2.219 16.922 16.219 1 93.56 167 LYS B O 1
ATOM 2670 N N . VAL B 1 168 ? 0.541 17.484 14.875 1 96.12 168 VAL B N 1
ATOM 2671 C CA . VAL B 1 168 ? 1.397 17.547 13.695 1 96.12 168 VAL B CA 1
ATOM 2672 C C . VAL B 1 168 ? 1.83 19 13.461 1 96.12 168 VAL B C 1
ATOM 2674 O O . VAL B 1 168 ? 0.99 19.891 13.359 1 96.12 168 VAL B O 1
ATOM 2677 N N . ASN B 1 169 ? 3.123 19.281 13.414 1 94.5 169 ASN B N 1
ATOM 2678 C CA . ASN B 1 169 ? 3.662 20.625 13.281 1 94.5 169 ASN B CA 1
ATOM 2679 C C . ASN B 1 169 ? 3.822 21.031 11.82 1 94.5 169 ASN B C 1
ATOM 2681 O O . ASN B 1 169 ? 4.672 21.859 11.492 1 94.5 169 ASN B O 1
ATOM 2685 N N . LYS B 1 170 ? 3.141 20.391 10.93 1 97.75 170 LYS B N 1
ATOM 2686 C CA . LYS B 1 170 ? 3.123 20.688 9.492 1 97.75 170 LYS B CA 1
ATOM 2687 C C . LYS B 1 170 ? 1.694 20.828 8.984 1 97.75 170 LYS B C 1
ATOM 2689 O O . LYS B 1 170 ? 0.744 20.406 9.641 1 97.75 170 LYS B O 1
ATOM 2694 N N . PRO B 1 171 ? 1.513 21.562 7.859 1 97.62 171 PRO B N 1
ATOM 2695 C CA . PRO B 1 171 ? 0.16 21.641 7.305 1 97.62 171 PRO B CA 1
ATOM 2696 C C . PRO B 1 171 ? -0.451 20.281 7.02 1 97.62 171 PRO B C 1
ATOM 2698 O O . PRO B 1 171 ? 0.181 19.438 6.375 1 97.62 171 PRO B O 1
ATOM 2701 N N . VAL B 1 172 ? -1.641 20.078 7.539 1 98.06 172 VAL B N 1
ATOM 2702 C CA . VAL B 1 172 ? -2.377 18.828 7.305 1 98.06 172 VAL B CA 1
ATOM 2703 C C . VAL B 1 172 ? -3.635 19.125 6.488 1 98.06 172 VAL B C 1
ATOM 2705 O O . VAL B 1 172 ? -4.398 20.031 6.824 1 98.06 172 VAL B O 1
ATOM 2708 N N . HIS B 1 173 ? -3.752 18.422 5.426 1 98.12 173 HIS B N 1
ATOM 2709 C CA . HIS B 1 173 ? -4.984 18.484 4.652 1 98.12 173 HIS B CA 1
ATOM 2710 C C . HIS B 1 173 ? -5.703 17.141 4.645 1 98.12 173 HIS B C 1
ATOM 2712 O O . HIS B 1 173 ? -5.062 16.094 4.504 1 98.12 173 HIS B O 1
ATOM 2718 N N . SER B 1 174 ? -7.004 17.203 4.758 1 97.94 174 SER B N 1
ATOM 2719 C CA . SER B 1 174 ? -7.855 16.031 4.648 1 97.94 174 SER B CA 1
ATOM 2720 C C . SER B 1 174 ? -8.961 16.234 3.615 1 97.94 174 SER B C 1
ATOM 2722 O O . SER B 1 174 ? -9.508 17.328 3.498 1 97.94 174 SER B O 1
ATOM 2724 N N . LEU B 1 175 ? -9.25 15.242 2.85 1 97.12 175 LEU B N 1
ATOM 2725 C CA . LEU B 1 175 ? -10.297 15.336 1.843 1 97.12 175 LEU B CA 1
ATOM 2726 C C . LEU B 1 175 ? -11.68 15.203 2.482 1 97.12 175 LEU B C 1
ATOM 2728 O O . LEU B 1 175 ? -12.609 15.922 2.104 1 97.12 175 LEU B O 1
ATOM 2732 N N . LEU B 1 176 ? -11.758 14.234 3.381 1 97.44 176 LEU B N 1
ATOM 2733 C CA . LEU B 1 176 ? -12.992 13.977 4.102 1 97.44 176 LEU B CA 1
ATOM 2734 C C . LEU B 1 176 ? -12.805 14.18 5.602 1 97.44 176 LEU B C 1
ATOM 2736 O O . LEU B 1 176 ? -11.75 13.844 6.148 1 97.44 176 LEU B O 1
ATOM 2740 N N . THR B 1 177 ? -13.805 14.719 6.188 1 96.62 177 THR B N 1
ATOM 2741 C CA . THR B 1 177 ? -13.797 14.906 7.633 1 96.62 177 THR B CA 1
ATOM 2742 C C . THR B 1 177 ? -15.047 14.312 8.266 1 96.62 177 THR B C 1
ATOM 2744 O O . THR B 1 177 ? -16.156 14.461 7.734 1 96.62 177 THR B O 1
ATOM 2747 N N . TYR B 1 178 ? -14.75 13.625 9.367 1 95.75 178 TYR B N 1
ATOM 2748 C CA . TYR B 1 178 ? -15.852 13.047 10.125 1 95.75 178 TYR B CA 1
ATOM 2749 C C . TYR B 1 178 ? -15.781 13.477 11.586 1 95.75 178 TYR B C 1
ATOM 2751 O O . TYR B 1 178 ? -14.695 13.609 12.156 1 95.75 178 TYR B O 1
#

InterPro domains:
  IPR000836 Phosphoribosyltransferase domain [PF00156] (47-161)
  IPR000836 Phosphoribosyltransferase domain [cd06223] (43-177)
  IPR005764 Adenine phosphoribosyl transferase [MF_00004] (10-178)
  IPR005764 Adenine phosphoribosyl transferase [TIGR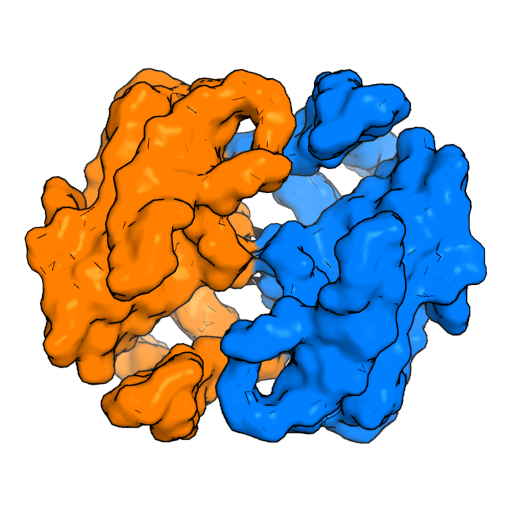01090] (11-177)
  IPR029057 Phosphoribosyltransferase-like [G3DSA:3.40.50.2020] (2-178)
  IPR029057 Phosphoribosyltransferase-like [SSF53271] (13-176)
  IPR050054 Uracil phosphoribosyltransferase/Adenine phosphoribosyltransferase [PTHR32315] (5-178)

Secondary structure (DSSP, 8-state):
--HHHHHHHHHHH-EEEET-SSTT-EEEE-HHHHHSHHHHHHHHHHHHHHHHHH-TT--EEEEETTGGGGTHHHHHHHHT-EEEEEEETTSS-SSEEEEEEE-SSSEEEEEEEGGG--TT-EEEEEEEEESSSHHHHHHHHHHHHTT-EEEEEEEEEE-GGGTGGGG-SS-EEEEEE-/--HHHHHHHHHHH-EEEET-SSTT-EEEE-HHHHHSHHHHHHHHHHHHHHHHHH-TT--EEEEETTGGGGTHHHHHHHHT-EEEEEEETTSS-SSEEEEEEE-SSSEEEEEEEGGG--TT-EEEEEEEEESSSHHHHHHHHHHHHTT-EEEEEEEEEE-GGGTGGGG-SS-EEEEEE-

Sequence (356 aa):
MSGNKRLEEVKSLVSAHPDFPKKGVLFRNIFPVLRDVHGFKTLCDLIVEHIKSTSPDVELIVGLDSRGFLFGPIIAQLLGIGFAPVRKSGKLPGETYKVSYKLEYGEDSFEIEKSSIKQDQKILIIDDLIATGGSMKAACELVEKAGGNILQCFVVIELNCLNGRDKVNKPVHSLLTYMSGNKRLEEVKSLVSAHPDFPKKGVLFRNIFPVLRDVHGFKTLCDLIVEHIKSTSPDVELIVGLDSRGFLFGPIIAQLLGIGFAPVRKSGKLPGETYKVSYKLEYGEDSFEIEKSSIKQDQKILIIDDLIATGGSMKAACELVEKAGGNILQCFVVIELNCLNGRDKVNKPVHSLLTY

Organism: Lottia gigantea (NCBI:txid225164)

Foldseek 3Di:
DPLVVLLVVQVVQWDWDAQPPHHPDTDTHNVSLVVDPSSVVSLLVSVLVVCCVQPVPAAEEEEEPDQSVVRRCVSCVVSVHYYWYKYWPPPDDDDWFKFWFDDVDDITIIITHLPRDDAQHEYEYEGAEFALQGRVQRVVVRCVVSRYDYQEYEYAEYEPVNVNVVSHPHHYDYSYYD/DPLVVLLVVQVVQWDWDAQPPHHPDTDTHNVSLVVDPSSVVSLLVSVLVVCCVQPVPAAEEEEEPDQSVVRRCVSCVVSVHYYWYKYWPPPDDDDWFKFWFDDVDDITIIIGHLPPDDAQHEYEYEGAEFALQGRVQRVVVRCVVSRYDYQEYEYAEYEPVNVNVVSHPHHYDYSYYD

pLDDT: mean 95.46, std 6.52, range [49.62, 98.94]

Nearest PDB structures (foldseek):
  4x45-assembly1_A  TM=9.791E-01  e=1.781E-26  Homo sapiens
  6fd6-assembly1_B  TM=9.705E-01  e=3.137E-26  Homo sapiens
  5vjn-assembly1_A  TM=9.812E-01  e=6.670E-26  Saccharomyces cerevisiae
  6hgq-assembly1_B  TM=9.485E-01  e=6.412E-25  Homo sapiens
  5yw5-assembly1_D  TM=9.576E-01  e=4.328E-23  Francisella tularensis

Radius of gyration: 19.24 Å; Cα contacts (8 Å, |Δi|>4): 802; chains: 2; bounding box: 44×49×51 Å

Solvent-accessible surface area (backbone atoms only — not comparable to full-atom values): 18413 Å² total; per-residue (Å²): 126,56,74,62,56,56,49,49,55,40,55,69,38,44,43,77,38,74,46,33,92,42,84,86,32,72,30,76,39,60,58,54,23,41,43,31,49,64,39,33,53,50,49,53,49,53,52,50,55,48,38,56,73,74,45,67,73,55,52,33,29,34,15,34,69,46,59,7,26,56,47,26,41,48,52,14,56,77,69,67,31,13,27,40,64,34,32,52,65,83,73,66,71,82,60,61,47,76,32,71,44,76,49,100,78,61,73,49,38,40,27,34,49,54,86,69,43,50,77,62,36,33,26,33,39,31,34,47,64,38,41,63,19,58,68,58,29,38,48,52,51,40,40,44,72,48,32,34,34,73,69,35,34,40,24,48,33,31,38,57,90,48,51,9,66,78,59,31,96,58,56,72,44,57,78,37,80,86,127,56,75,61,57,56,48,50,54,38,56,70,39,43,43,77,39,72,45,32,93,42,81,87,32,72,29,75,39,60,57,55,24,41,42,31,47,66,40,32,51,50,50,52,48,53,52,50,54,48,39,57,73,75,46,66,74,56,54,32,29,34,14,36,69,48,58,6,26,58,46,25,42,46,52,15,56,77,71,66,32,12,27,41,62,35,33,51,65,83,74,65,72,84,61,59,46,75,32,72,44,76,48,101,78,59,72,49,40,40,28,33,48,55,86,68,44,51,77,64,35,33,26,34,38,31,35,47,62,39,42,63,17,58,68,58,29,38,49,51,52,42,40,44,73,48,32,34,33,75,68,34,35,39,24,48,31,30,37,58,89,48,51,9,68,78,61,31,96,58,55,71,45,57,77,36,78,84